Protein AF-B5EHY6-F1 (afdb_monomer)

Mean predicted aligned error: 12.56 Å

Solvent-accessible surface area (backbone atoms only — not comparable to full-atom values): 14685 Å² total; per-residue (Å²): 141,82,83,83,82,81,81,85,92,62,98,80,71,78,75,98,70,80,92,74,89,86,66,94,92,62,74,83,48,95,86,52,62,77,90,67,55,74,87,71,80,62,81,77,43,78,93,48,96,73,22,70,72,75,65,70,80,80,84,61,104,66,85,78,49,51,73,41,76,36,73,64,72,79,85,68,44,76,96,52,44,76,56,50,56,68,54,45,34,42,41,52,38,60,40,53,94,78,73,53,91,52,80,41,78,68,69,29,66,77,50,49,74,49,42,47,75,47,76,37,70,82,45,73,44,41,24,24,44,63,50,49,56,51,43,31,54,43,45,50,50,39,42,74,79,36,48,74,57,42,76,31,43,38,68,80,47,25,51,33,30,21,42,35,89,99,46,92,50,60,30,63,24,30,65,13,45,21,38,30,44,18,50,74,79,44,71,51,66,69,54,76,70,41,27,32,40,44,48,67,71,49,46,61,49,39,38,77,73,37,23,26,56,28,52,77,40,99,66,26,27,50,30,34,36,30,53,8,43,68,44,54,52,48,36,40,77,71,65,66,41,84,66,56,66,128

pLDDT: mean 82.39, std 23.42, range [34.53, 98.81]

Foldseek 3Di:
DDDDDDPDDDPPDDDPDDDDDDDDDDQPPPPHDPVRDDPDDDPADDPDPNNVVVVPDPPDPDDADQQDWDFDDPPFLVVFAADFLVNCCQWQNQQDDDADAFFDHRPPPQLQVQWDWDDLALDIAIAGPVLSVLSNVLLVVCCVPPVVLSNQKDWPYQAGFHADVPDPGTDLSPSSQKTFIDGNPDAFDKQPSIGRNSLVVSRVSLSVSQKHAQCPPPTGGSRMIGHGPVRSVVCVVVVSHDTPND

InterPro domains:
  IPR009045 Peptidase M74/Hedgehog-like, zinc-binding domain superfamily [G3DSA:3.30.1380.10] (113-226)
  IPR009045 Peptidase M74/Hedgehog-like, zinc-binding domain superfamily [SSF55166] (131-227)
  IPR039561 Peptidase M15C [PF13539] (165-226)

Structure (mmCIF, N/CA/C/O backbone):
data_AF-B5EHY6-F1
#
_entry.id   AF-B5EHY6-F1
#
loop_
_atom_site.group_PDB
_atom_site.id
_atom_site.type_symbol
_atom_site.label_atom_id
_atom_site.label_alt_id
_atom_site.label_comp_id
_atom_site.label_asym_id
_atom_site.label_entity_id
_atom_site.label_seq_id
_atom_site.pdbx_PDB_ins_code
_atom_site.Cartn_x
_atom_site.Cartn_y
_atom_site.Cartn_z
_atom_site.occupancy
_atom_site.B_iso_or_equiv
_atom_site.auth_seq_id
_atom_site.auth_comp_id
_atom_site.auth_asym_id
_atom_site.auth_atom_id
_atom_site.pdbx_PDB_model_num
ATOM 1 N N . MET A 1 1 ? 6.758 -58.411 -31.134 1.00 40.62 1 MET A N 1
ATOM 2 C CA . MET A 1 1 ? 7.452 -57.359 -31.906 1.00 40.62 1 MET A CA 1
ATOM 3 C C . MET A 1 1 ? 6.388 -56.539 -32.616 1.00 40.62 1 MET A C 1
ATOM 5 O O . MET A 1 1 ? 5.846 -56.990 -33.614 1.00 40.62 1 MET A O 1
ATOM 9 N N . SER A 1 2 ? 5.995 -55.415 -32.020 1.00 36.91 2 SER A N 1
ATOM 10 C CA . SER A 1 2 ? 4.929 -54.546 -32.532 1.00 36.91 2 SER A CA 1
ATOM 11 C C . SER A 1 2 ? 5.506 -53.532 -33.527 1.00 36.91 2 SER A C 1
ATOM 13 O O . SER A 1 2 ? 6.576 -52.986 -33.249 1.00 36.91 2 SER A O 1
ATOM 15 N N . PRO A 1 3 ? 4.846 -53.257 -34.665 1.00 40.59 3 PRO A N 1
ATOM 16 C CA . PRO A 1 3 ? 5.339 -52.287 -35.631 1.00 40.59 3 PRO A CA 1
ATOM 17 C C . PRO A 1 3 ? 5.063 -50.848 -35.178 1.00 40.59 3 PRO A C 1
ATOM 19 O O . PRO A 1 3 ? 3.970 -50.498 -34.731 1.00 40.59 3 PRO A O 1
ATOM 22 N N . ILE A 1 4 ? 6.089 -50.017 -35.337 1.00 39.69 4 ILE A N 1
ATOM 23 C CA . ILE A 1 4 ? 6.092 -48.566 -35.153 1.00 39.69 4 ILE A CA 1
ATOM 24 C C . ILE A 1 4 ? 5.138 -47.941 -36.184 1.00 39.69 4 ILE A C 1
ATOM 26 O O . ILE A 1 4 ? 5.367 -48.051 -37.390 1.00 39.69 4 ILE A O 1
ATOM 30 N N . ARG A 1 5 ? 4.070 -47.271 -35.730 1.00 35.16 5 ARG A N 1
ATOM 31 C CA . ARG A 1 5 ? 3.242 -46.416 -36.594 1.00 35.16 5 ARG A CA 1
ATOM 32 C C . ARG A 1 5 ? 4.030 -45.149 -36.930 1.00 35.16 5 ARG A C 1
ATOM 34 O O . ARG A 1 5 ? 4.356 -44.366 -36.044 1.00 35.16 5 ARG A O 1
ATOM 41 N N . ARG A 1 6 ? 4.326 -44.955 -38.217 1.00 37.66 6 ARG A N 1
ATOM 42 C CA . ARG A 1 6 ? 4.804 -43.680 -38.765 1.00 37.66 6 ARG A CA 1
ATOM 43 C C . ARG A 1 6 ? 3.658 -42.666 -38.728 1.00 37.66 6 ARG A C 1
ATOM 45 O O . ARG A 1 6 ? 2.586 -42.948 -39.259 1.00 37.66 6 ARG A O 1
ATOM 52 N N . PHE A 1 7 ? 3.886 -41.507 -38.122 1.00 37.16 7 PHE A N 1
ATOM 53 C CA . PHE A 1 7 ? 3.002 -40.349 -38.245 1.00 37.16 7 PHE A CA 1
ATOM 54 C C . PHE A 1 7 ? 3.322 -39.576 -39.538 1.00 37.16 7 PHE A C 1
ATOM 56 O O . PHE A 1 7 ? 4.489 -39.328 -39.825 1.00 37.16 7 PHE A O 1
ATOM 63 N N . GLY A 1 8 ? 2.272 -39.209 -40.284 1.00 40.47 8 GLY A N 1
ATOM 64 C CA . GLY A 1 8 ? 2.235 -38.089 -41.238 1.00 40.47 8 GLY A CA 1
ATOM 65 C C . GLY A 1 8 ? 2.948 -38.269 -42.584 1.00 40.47 8 GLY A C 1
ATOM 66 O O . GLY A 1 8 ? 4.100 -37.883 -42.728 1.00 40.47 8 GLY A O 1
ATOM 67 N N . THR A 1 9 ? 2.248 -38.769 -43.610 1.00 42.00 9 THR A N 1
ATOM 68 C CA . THR A 1 9 ? 2.697 -38.667 -45.024 1.00 42.00 9 THR A CA 1
ATOM 69 C C . THR A 1 9 ? 1.624 -38.119 -45.971 1.00 42.00 9 THR A C 1
ATOM 71 O O . THR A 1 9 ? 1.790 -38.195 -47.183 1.00 42.00 9 THR A O 1
ATOM 74 N N . ASP A 1 10 ? 0.550 -37.519 -45.452 1.00 41.94 10 ASP A N 1
ATOM 75 C CA . ASP A 1 10 ? -0.546 -37.012 -46.281 1.00 41.94 10 ASP A CA 1
ATOM 76 C C . ASP A 1 10 ? -0.747 -35.498 -46.098 1.00 41.94 10 ASP A C 1
ATOM 78 O O . ASP A 1 10 ? -0.882 -35.014 -44.975 1.00 41.94 10 ASP A O 1
ATOM 82 N N . ARG A 1 11 ? -0.753 -34.753 -47.212 1.00 42.69 11 ARG A N 1
ATOM 83 C CA . ARG A 1 11 ? -0.893 -33.284 -47.264 1.00 42.69 11 ARG A CA 1
ATOM 84 C C . ARG A 1 11 ? -2.335 -32.794 -47.094 1.00 42.69 11 ARG A C 1
ATOM 86 O O . ARG A 1 11 ? -2.533 -31.585 -47.041 1.00 42.69 11 ARG A O 1
ATOM 93 N N . PHE A 1 12 ? -3.320 -33.690 -47.002 1.00 43.81 12 PHE A N 1
ATOM 94 C CA . PHE A 1 12 ? -4.740 -33.318 -46.893 1.00 43.81 12 PHE A CA 1
ATOM 95 C C . PHE A 1 12 ? -5.458 -33.858 -45.649 1.00 43.81 12 PHE A C 1
ATOM 97 O O . PHE A 1 12 ? -6.669 -33.693 -45.515 1.00 43.81 12 PHE A O 1
ATOM 104 N N . SER A 1 13 ? -4.733 -34.450 -44.700 1.00 42.09 13 SER A N 1
ATOM 105 C CA . SER A 1 13 ? -5.311 -34.846 -43.412 1.00 42.09 13 SER A CA 1
ATOM 106 C C . SER A 1 13 ? -5.235 -33.679 -42.418 1.00 42.09 13 SER A C 1
ATOM 108 O O . SER A 1 13 ? -4.185 -33.432 -41.829 1.00 42.09 13 SER A O 1
ATOM 110 N N . LEU A 1 14 ? -6.339 -32.944 -42.242 1.00 38.34 14 LEU A N 1
ATOM 111 C CA . LEU A 1 14 ? -6.444 -31.879 -41.235 1.00 38.34 14 LEU A CA 1
ATOM 112 C C . LEU A 1 14 ? -6.367 -32.470 -39.810 1.00 38.34 14 LEU A C 1
ATOM 114 O O . LEU A 1 14 ? -7.106 -33.413 -39.511 1.00 38.34 14 LEU A O 1
ATOM 118 N N . PRO A 1 15 ? -5.523 -31.937 -38.907 1.00 38.44 15 PRO A N 1
ATOM 119 C CA . PRO A 1 15 ? -5.544 -32.325 -37.500 1.00 38.44 15 PRO A CA 1
ATOM 120 C C . PRO A 1 15 ? -6.812 -31.813 -36.785 1.00 38.44 15 PRO A C 1
ATOM 122 O O . PRO A 1 15 ? -7.281 -30.708 -37.044 1.00 38.44 15 PRO A O 1
ATOM 125 N N . ILE A 1 16 ? -7.338 -32.609 -35.842 1.00 42.84 16 ILE A N 1
ATOM 126 C CA . ILE A 1 16 ? -8.493 -32.315 -34.955 1.00 42.84 16 ILE A CA 1
ATOM 127 C C . ILE A 1 16 ? -8.119 -31.306 -33.840 1.00 42.84 16 ILE A C 1
ATOM 129 O O . ILE A 1 16 ? -8.572 -31.387 -32.704 1.00 42.84 16 ILE A O 1
ATOM 133 N N . SER A 1 17 ? -7.284 -30.315 -34.137 1.00 39.44 17 SER A N 1
ATOM 134 C CA . SER A 1 17 ? -6.774 -29.398 -33.112 1.00 39.44 17 SER A CA 1
ATOM 135 C C . SER A 1 17 ? -7.149 -27.962 -33.450 1.00 39.44 17 SER A C 1
ATOM 137 O O . SER A 1 17 ? -6.488 -27.302 -34.247 1.00 39.44 17 SER A O 1
ATOM 139 N N . THR A 1 18 ? -8.238 -27.485 -32.850 1.00 35.75 18 THR A N 1
ATOM 140 C CA . THR A 1 18 ? -8.678 -26.087 -32.921 1.00 35.75 18 THR A CA 1
ATOM 141 C C . THR A 1 18 ? -7.843 -25.227 -31.959 1.00 35.75 18 THR A C 1
ATOM 143 O O . THR A 1 18 ? -7.714 -25.610 -30.795 1.00 35.75 18 THR A O 1
ATOM 146 N N . PRO A 1 19 ? -7.302 -24.065 -32.375 1.00 37.38 19 PRO A N 1
ATOM 147 C CA . PRO A 1 19 ? -6.556 -23.181 -31.476 1.00 37.38 19 PRO A CA 1
ATOM 148 C C . PRO A 1 19 ? -7.483 -22.490 -30.461 1.00 37.38 19 PRO A C 1
ATOM 150 O O . PRO A 1 19 ? -8.462 -21.850 -30.842 1.00 37.38 19 PRO A O 1
ATOM 153 N N . GLY A 1 20 ? -7.159 -22.599 -29.172 1.00 38.62 20 GLY A N 1
ATOM 154 C CA . GLY A 1 20 ? -7.815 -21.906 -28.057 1.00 38.62 20 GLY A CA 1
ATOM 155 C C . GLY A 1 20 ? -6.816 -21.676 -26.913 1.00 38.62 20 GLY A C 1
ATOM 156 O O . GLY A 1 20 ? -5.784 -22.347 -26.885 1.00 38.62 20 GLY A O 1
ATOM 157 N N . PRO A 1 21 ? -7.053 -20.713 -26.002 1.00 39.97 21 PRO A N 1
ATOM 158 C CA . PRO A 1 21 ? -6.017 -20.240 -25.094 1.00 39.97 21 PRO A CA 1
ATOM 159 C C . PRO A 1 21 ? -5.834 -21.181 -23.896 1.00 39.97 21 PRO A C 1
ATOM 161 O O . PRO A 1 21 ? -6.777 -21.438 -23.152 1.00 39.97 21 PRO A O 1
ATOM 164 N N . LEU A 1 22 ? -4.581 -21.597 -23.699 1.00 49.09 22 LEU A N 1
ATOM 165 C CA . LEU A 1 22 ? -3.990 -22.179 -22.491 1.00 49.09 22 LEU A CA 1
ATOM 166 C C . LEU A 1 22 ? -4.579 -23.517 -22.021 1.00 49.09 22 LEU A C 1
ATOM 168 O O . LEU A 1 22 ? -5.508 -23.579 -21.216 1.00 49.09 22 LEU A O 1
ATOM 172 N N . GLY A 1 23 ? -3.912 -24.605 -22.402 1.00 34.53 23 GLY A N 1
ATOM 173 C CA . GLY A 1 23 ? -4.087 -25.897 -21.747 1.00 34.53 23 GLY A CA 1
ATOM 174 C C . GLY A 1 23 ? -3.158 -26.959 -22.318 1.00 34.53 23 GLY A C 1
ATOM 175 O O . GLY A 1 23 ? -3.243 -27.271 -23.493 1.00 34.53 23 GLY A O 1
ATOM 176 N N . HIS A 1 24 ? -2.281 -27.493 -21.463 1.00 37.81 24 HIS A N 1
ATOM 177 C CA . HIS A 1 24 ? -1.426 -28.677 -21.637 1.00 37.81 24 HIS A CA 1
ATOM 178 C C . HIS A 1 24 ? -1.495 -29.386 -23.015 1.00 37.81 24 HIS A C 1
ATOM 180 O O . HIS A 1 24 ? -2.468 -30.080 -23.297 1.00 37.81 24 HIS A O 1
ATOM 186 N N . GLN A 1 25 ? -0.394 -29.301 -23.784 1.00 42.09 25 GLN A N 1
ATOM 187 C CA . GLN A 1 25 ? -0.198 -29.805 -25.164 1.00 42.09 25 GLN A CA 1
ATOM 188 C C . GLN A 1 25 ? -0.687 -28.874 -26.297 1.00 42.09 25 GLN A C 1
ATOM 190 O O . GLN A 1 25 ? -1.341 -29.328 -27.234 1.00 42.09 25 GLN A O 1
ATOM 195 N N . ASP A 1 26 ? -0.306 -27.591 -26.265 1.00 48.41 26 ASP A N 1
ATOM 196 C CA . ASP A 1 26 ? -0.499 -26.638 -27.368 1.00 48.41 26 ASP A CA 1
ATOM 197 C C . ASP A 1 26 ? 0.831 -26.118 -27.974 1.00 48.41 26 ASP A C 1
ATOM 199 O O . ASP A 1 26 ? 1.924 -26.303 -27.433 1.00 48.41 26 ASP A O 1
ATOM 203 N N . ALA A 1 27 ? 0.742 -25.532 -29.175 1.00 43.34 27 ALA A N 1
ATOM 204 C CA . ALA A 1 27 ? 1.846 -25.258 -30.112 1.00 43.34 27 ALA A CA 1
ATOM 205 C C . ALA A 1 27 ? 2.762 -24.067 -29.744 1.00 43.34 27 ALA A C 1
ATOM 207 O O . ALA A 1 27 ? 3.452 -23.524 -30.604 1.00 43.34 27 ALA A O 1
ATOM 208 N N . ALA A 1 28 ? 2.787 -23.660 -28.473 1.00 48.66 28 ALA A N 1
ATOM 209 C CA . ALA A 1 28 ? 3.647 -22.590 -27.961 1.00 48.66 28 ALA A CA 1
ATOM 210 C C . ALA A 1 28 ? 4.930 -23.114 -27.275 1.00 48.66 28 ALA A C 1
ATOM 212 O O . ALA A 1 28 ? 5.592 -22.380 -26.542 1.00 48.66 28 ALA A O 1
ATOM 213 N N . SER A 1 29 ? 5.299 -24.383 -27.496 1.00 44.44 29 SER A N 1
ATOM 214 C CA . SER A 1 29 ? 6.607 -24.914 -27.084 1.00 44.44 29 SER A CA 1
ATOM 215 C C . SER A 1 29 ? 7.727 -24.304 -27.944 1.00 44.44 29 SER A C 1
ATOM 217 O O . SER A 1 29 ? 7.550 -24.249 -29.166 1.00 44.44 29 SER A O 1
ATOM 219 N N . PRO A 1 30 ? 8.885 -23.912 -27.367 1.00 50.28 30 PRO A N 1
ATOM 220 C CA . PRO A 1 30 ? 10.027 -23.374 -28.119 1.00 50.28 30 PRO A CA 1
ATOM 221 C C . PRO A 1 30 ? 10.609 -24.360 -29.146 1.00 50.28 30 PRO A C 1
ATOM 223 O O . PRO A 1 30 ? 11.329 -23.938 -30.045 1.00 50.28 30 PRO A O 1
ATOM 226 N N . ASP A 1 31 ? 10.258 -25.646 -29.042 1.00 48.62 31 ASP A N 1
ATOM 227 C CA . ASP A 1 31 ? 10.697 -26.713 -29.948 1.00 48.62 31 ASP A CA 1
ATOM 228 C C . ASP A 1 31 ? 9.653 -27.055 -31.038 1.00 48.62 31 ASP A C 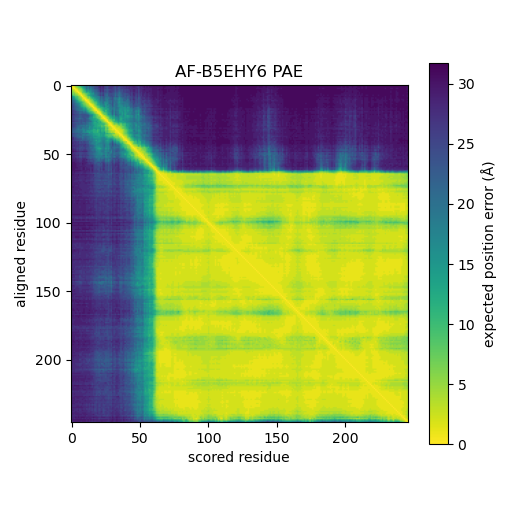1
ATOM 230 O O . ASP A 1 31 ? 9.779 -28.067 -31.734 1.00 48.62 31 ASP A O 1
ATOM 234 N N . SER A 1 32 ? 8.589 -26.253 -31.184 1.00 50.97 32 SER A N 1
ATOM 235 C CA . SER A 1 32 ? 7.532 -26.503 -32.177 1.00 50.97 32 SER A CA 1
ATOM 236 C C . SER A 1 32 ? 7.981 -26.095 -33.589 1.00 50.97 32 SER A C 1
ATOM 238 O O . SER A 1 32 ? 8.468 -24.978 -33.768 1.00 50.97 32 SER A O 1
ATOM 240 N N . PRO A 1 33 ? 7.793 -26.946 -34.618 1.00 52.44 33 PRO A N 1
ATOM 241 C CA . PRO A 1 33 ? 8.117 -26.590 -35.995 1.00 52.44 33 PRO A CA 1
ATOM 242 C C . PRO A 1 33 ? 7.302 -25.388 -36.481 1.00 52.44 33 PRO A C 1
ATOM 244 O O . PRO A 1 33 ? 6.086 -25.341 -36.302 1.00 52.44 33 PRO A O 1
ATOM 247 N N . GLU A 1 34 ? 7.973 -24.465 -37.168 1.00 50.16 34 GLU A N 1
ATOM 248 C CA . GLU A 1 34 ? 7.444 -23.166 -37.617 1.00 50.16 34 GLU A CA 1
ATOM 249 C C . GLU A 1 34 ? 6.112 -23.264 -38.391 1.00 50.16 34 GLU A C 1
ATOM 251 O O . GLU A 1 34 ? 5.263 -22.387 -38.298 1.00 50.16 34 GLU A O 1
ATOM 256 N N . TRP A 1 35 ? 5.879 -24.374 -39.095 1.00 50.56 35 TRP A N 1
ATOM 257 C CA . TRP A 1 35 ? 4.685 -24.619 -39.914 1.00 50.56 35 TRP A CA 1
ATOM 258 C C . TRP A 1 35 ? 3.441 -25.091 -39.132 1.00 50.56 35 TRP A C 1
ATOM 260 O O . TRP A 1 35 ? 2.386 -25.281 -39.734 1.00 50.56 35 TRP A O 1
ATOM 270 N N . VAL A 1 36 ? 3.550 -25.302 -37.814 1.00 44.09 36 VAL A N 1
ATOM 271 C CA . VAL A 1 36 ? 2.430 -25.647 -36.907 1.00 44.09 36 VAL A CA 1
ATOM 272 C C . VAL A 1 36 ? 1.935 -24.416 -36.128 1.00 44.09 36 VAL A C 1
ATOM 274 O O . VAL A 1 36 ? 0.881 -24.455 -35.492 1.00 44.09 36 VAL A O 1
ATOM 277 N N . ILE A 1 37 ? 2.664 -23.300 -36.197 1.00 47.12 37 ILE A N 1
ATOM 278 C CA . ILE A 1 37 ? 2.291 -22.039 -35.558 1.00 47.12 37 ILE A CA 1
ATOM 279 C C . ILE A 1 37 ? 1.174 -21.403 -36.396 1.00 47.12 37 ILE A C 1
ATOM 281 O O . ILE A 1 37 ? 1.390 -20.986 -37.530 1.00 47.12 37 ILE A O 1
ATOM 285 N N . GLY A 1 38 ? -0.049 -21.377 -35.868 1.00 42.62 38 GLY A N 1
ATOM 286 C CA . GLY A 1 38 ? -1.183 -20.765 -36.560 1.00 42.62 38 GLY A CA 1
ATOM 287 C C . GLY A 1 38 ? -1.047 -19.241 -36.643 1.00 42.62 38 GLY A C 1
ATOM 288 O O . GLY A 1 38 ? -0.740 -18.597 -35.645 1.00 42.62 38 GLY A O 1
ATOM 289 N N . GLU A 1 39 ? -1.352 -18.654 -37.803 1.00 41.97 39 GLU A N 1
ATOM 290 C CA . GLU A 1 39 ? -1.383 -17.191 -38.005 1.00 41.97 39 GLU A CA 1
ATOM 291 C C . GLU A 1 39 ? -2.661 -16.517 -37.471 1.00 41.97 39 GLU A C 1
ATOM 293 O O . GLU A 1 39 ? -2.907 -15.342 -37.738 1.00 41.97 39 GLU A O 1
ATOM 298 N N . THR A 1 40 ? -3.517 -17.235 -36.739 1.00 40.16 40 THR A N 1
ATOM 299 C CA . THR A 1 40 ? -4.755 -16.665 -36.190 1.00 40.16 40 THR A CA 1
ATOM 300 C C . THR A 1 40 ? -4.431 -15.547 -35.198 1.00 40.16 40 THR A C 1
ATOM 302 O O . THR A 1 40 ? -3.879 -15.839 -34.134 1.00 40.16 40 THR A O 1
ATOM 305 N N . PRO A 1 41 ? -4.812 -14.285 -35.479 1.00 42.31 41 PRO A N 1
ATOM 306 C CA . PRO A 1 41 ? -4.693 -13.214 -34.509 1.00 42.31 41 PRO A CA 1
ATOM 307 C C . PRO A 1 41 ? -5.677 -13.526 -33.381 1.00 42.31 41 PRO A C 1
ATOM 309 O O . PRO A 1 41 ? -6.892 -13.398 -33.544 1.00 42.31 41 PRO A O 1
ATOM 312 N N . GLY A 1 42 ? -5.164 -13.980 -32.238 1.00 46.25 42 GLY A N 1
ATOM 313 C CA . GLY A 1 42 ? -5.918 -13.915 -30.990 1.00 46.25 42 GLY A CA 1
ATOM 314 C C . GLY A 1 42 ? -6.356 -12.466 -30.732 1.00 46.25 42 GLY A C 1
ATOM 315 O O . GLY A 1 42 ? -5.774 -11.544 -31.315 1.00 46.25 42 GLY A O 1
ATOM 316 N N . PRO A 1 43 ? -7.393 -12.234 -29.904 1.00 40.50 43 PRO A N 1
ATOM 317 C CA . PRO A 1 43 ? -7.816 -10.880 -29.571 1.00 40.50 43 PRO A CA 1
ATOM 318 C C . PRO A 1 43 ? -6.589 -10.125 -29.071 1.00 40.50 43 PRO A C 1
ATOM 320 O O . PRO A 1 43 ? -5.981 -10.553 -28.097 1.00 40.50 43 PRO A O 1
ATOM 323 N N . LEU A 1 44 ? -6.206 -9.084 -29.819 1.00 43.41 44 LEU A N 1
ATOM 324 C CA . LEU A 1 44 ? -5.006 -8.274 -29.627 1.00 43.41 44 LEU A CA 1
ATOM 325 C C . LEU A 1 44 ? -4.724 -8.121 -28.135 1.00 43.41 44 LEU A C 1
ATOM 327 O O . LEU A 1 44 ? -5.459 -7.419 -27.437 1.00 43.41 44 LEU A O 1
ATOM 331 N N . GLY A 1 45 ? -3.705 -8.847 -27.678 1.00 43.41 45 GLY A N 1
ATOM 332 C CA . GLY A 1 45 ? -3.246 -8.855 -26.306 1.00 43.41 45 GLY A CA 1
ATOM 333 C C . GLY A 1 45 ? -3.014 -7.427 -25.856 1.00 43.41 45 GLY A C 1
ATOM 334 O O . GLY A 1 45 ? -2.072 -6.773 -26.292 1.00 43.41 45 GLY A O 1
ATOM 335 N N . PHE A 1 46 ? -3.928 -6.917 -25.042 1.00 37.47 46 PHE A N 1
ATOM 336 C CA . PHE A 1 46 ? -3.783 -5.645 -24.363 1.00 37.47 46 PHE A CA 1
ATOM 337 C C . PHE A 1 46 ? -3.704 -5.981 -22.879 1.00 37.47 46 PHE A C 1
ATOM 339 O O . PHE A 1 46 ? -4.712 -6.344 -22.268 1.00 37.47 46 PHE A O 1
ATOM 346 N N . ASN A 1 47 ? -2.502 -5.874 -22.309 1.00 41.97 47 ASN A N 1
ATOM 347 C CA . ASN A 1 47 ? -2.126 -6.387 -20.981 1.00 41.97 47 ASN A CA 1
ATOM 348 C C . ASN A 1 47 ? -2.014 -7.923 -20.855 1.00 41.97 47 ASN A C 1
ATOM 350 O O . ASN A 1 47 ? -2.328 -8.465 -19.793 1.00 41.97 47 ASN A O 1
ATOM 354 N N . ASP A 1 48 ? -1.536 -8.624 -21.884 1.00 48.56 48 ASP A N 1
ATOM 355 C CA . ASP A 1 48 ? -1.045 -10.002 -21.743 1.00 48.56 48 ASP A CA 1
ATOM 356 C C . ASP A 1 48 ? 0.387 -10.159 -22.294 1.00 48.56 48 ASP A C 1
ATOM 358 O O . ASP A 1 48 ? 0.992 -9.207 -22.790 1.00 48.56 48 ASP A O 1
ATOM 362 N N . TYR A 1 49 ? 0.953 -11.363 -22.169 1.00 45.94 49 TYR A N 1
ATOM 363 C CA . TYR A 1 49 ? 2.320 -11.672 -22.604 1.00 45.94 49 TYR A CA 1
ATOM 364 C C . TYR A 1 49 ? 2.536 -11.628 -24.130 1.00 45.94 49 TYR A C 1
ATOM 366 O O . TYR A 1 49 ? 3.681 -11.744 -24.569 1.00 45.94 49 TYR A O 1
ATOM 374 N N . ALA A 1 50 ? 1.477 -11.473 -24.933 1.00 43.66 50 ALA A N 1
ATOM 375 C CA . ALA A 1 50 ? 1.546 -11.381 -26.391 1.00 43.66 50 ALA A CA 1
ATOM 376 C C . ALA A 1 50 ? 1.520 -9.928 -26.907 1.00 43.66 50 ALA A C 1
ATOM 378 O O . ALA A 1 50 ? 1.660 -9.716 -28.112 1.00 43.66 50 ALA A O 1
ATOM 379 N N . ASP A 1 51 ? 1.384 -8.930 -26.025 1.00 45.94 51 ASP A N 1
ATOM 380 C CA . ASP A 1 51 ? 1.429 -7.511 -26.387 1.00 45.94 51 ASP A CA 1
ATOM 381 C C . ASP A 1 51 ? 2.846 -7.109 -26.875 1.00 45.94 51 ASP A C 1
ATOM 383 O O . ASP A 1 51 ? 3.800 -7.109 -26.087 1.00 45.94 51 ASP A O 1
ATOM 387 N N . PRO A 1 52 ? 3.041 -6.726 -28.156 1.00 44.44 52 PRO A N 1
ATOM 388 C CA . PRO A 1 52 ? 4.349 -6.317 -28.670 1.00 44.44 52 PRO A CA 1
ATOM 389 C C . PRO A 1 52 ? 4.858 -5.011 -28.038 1.00 44.44 52 PRO A C 1
ATOM 391 O O . PRO A 1 52 ? 6.058 -4.739 -28.093 1.00 44.44 52 PRO A O 1
ATOM 394 N N . SER A 1 53 ? 3.997 -4.227 -27.377 1.00 44.25 53 SER A N 1
ATOM 395 C CA . SER A 1 53 ? 4.427 -3.085 -26.563 1.00 44.25 53 SER A CA 1
ATOM 396 C C . SER A 1 53 ? 5.127 -3.507 -25.264 1.00 44.25 53 SER A C 1
ATOM 398 O O . SER A 1 53 ? 5.910 -2.727 -24.722 1.00 44.25 53 SER A O 1
ATOM 400 N N . TYR A 1 54 ? 4.962 -4.761 -24.818 1.00 46.41 54 TYR A N 1
ATOM 401 C CA . TYR A 1 54 ? 5.735 -5.332 -23.709 1.00 46.41 54 TYR A CA 1
ATOM 402 C C . TYR A 1 54 ? 7.201 -5.590 -24.098 1.00 46.41 54 TYR A C 1
ATOM 404 O O . TYR A 1 54 ? 8.090 -5.559 -23.247 1.00 46.41 54 TYR A O 1
ATOM 412 N N . ARG A 1 55 ? 7.488 -5.791 -25.396 1.00 41.75 55 ARG A N 1
ATOM 413 C CA . ARG A 1 55 ? 8.860 -5.963 -25.911 1.00 41.75 55 ARG A CA 1
ATOM 414 C C . ARG A 1 55 ? 9.638 -4.652 -26.065 1.00 41.75 55 ARG A C 1
ATOM 416 O O . ARG A 1 55 ? 10.866 -4.689 -26.084 1.00 41.75 55 ARG A O 1
ATOM 423 N N . PHE A 1 56 ? 8.983 -3.492 -26.072 1.00 44.81 56 PHE A N 1
ATOM 424 C CA . PHE A 1 56 ? 9.670 -2.200 -26.137 1.00 44.81 56 PHE A CA 1
ATOM 425 C C . PHE A 1 56 ? 10.031 -1.665 -24.746 1.00 44.81 56 PHE A C 1
ATOM 427 O O . PHE A 1 56 ? 9.365 -0.778 -24.213 1.00 44.81 56 PHE A O 1
ATOM 434 N N . ARG A 1 57 ? 11.136 -2.177 -24.183 1.00 42.66 57 ARG A N 1
ATOM 435 C CA . ARG A 1 57 ? 12.064 -1.375 -23.345 1.00 42.66 57 ARG A CA 1
ATOM 436 C C . ARG A 1 57 ? 13.443 -1.995 -23.073 1.00 42.66 57 ARG A C 1
ATOM 438 O O . ARG A 1 57 ? 14.167 -1.481 -22.225 1.00 42.66 57 ARG A O 1
ATOM 445 N N . ILE A 1 58 ? 13.839 -3.042 -23.796 1.00 43.72 58 ILE A N 1
ATOM 446 C CA . ILE A 1 58 ? 15.243 -3.487 -23.860 1.00 43.72 58 ILE A CA 1
ATOM 447 C C . ILE A 1 58 ? 15.704 -3.391 -25.321 1.00 43.72 58 ILE A C 1
ATOM 449 O O . ILE A 1 58 ? 16.115 -4.369 -25.926 1.00 43.72 58 ILE A O 1
ATOM 453 N N . GLU A 1 59 ? 15.588 -2.209 -25.916 1.00 38.16 59 GLU A N 1
ATOM 454 C CA . GLU A 1 59 ? 16.272 -1.878 -27.171 1.00 38.16 59 GLU A CA 1
ATOM 455 C C . GLU A 1 59 ? 16.930 -0.515 -26.998 1.00 38.16 59 GLU A C 1
ATOM 457 O O . GLU A 1 59 ? 16.421 0.507 -27.425 1.00 38.16 59 GLU A O 1
ATOM 462 N N . ASP A 1 60 ? 18.012 -0.533 -26.230 1.00 40.22 60 ASP A N 1
ATOM 463 C CA . ASP A 1 60 ? 19.172 0.351 -26.281 1.00 40.22 60 ASP A CA 1
ATOM 464 C C . ASP A 1 60 ? 20.217 -0.353 -25.406 1.00 40.22 60 ASP A C 1
ATOM 466 O O . ASP A 1 60 ? 19.868 -0.943 -24.383 1.00 40.22 60 ASP A O 1
ATOM 470 N N . GLY A 1 61 ? 21.490 -0.368 -25.798 1.00 40.28 61 GLY A N 1
ATOM 471 C CA . GLY A 1 61 ? 22.572 -1.149 -25.173 1.00 40.28 61 GLY A CA 1
ATOM 472 C C . GLY A 1 61 ? 22.940 -0.815 -23.713 1.00 40.28 61 GLY A C 1
ATOM 473 O O . GLY A 1 61 ? 24.094 -0.987 -23.338 1.00 40.28 61 GLY A O 1
ATOM 474 N N . ASN A 1 62 ? 21.999 -0.356 -22.884 1.00 45.94 62 ASN A N 1
ATOM 475 C CA . ASN A 1 62 ? 22.127 -0.134 -21.447 1.00 45.94 62 ASN A CA 1
ATOM 476 C C . ASN A 1 62 ? 20.957 -0.798 -20.701 1.00 45.94 62 ASN A C 1
ATOM 478 O O . ASN A 1 62 ? 19.851 -0.266 -20.632 1.00 45.94 62 ASN A O 1
ATOM 482 N N . SER A 1 63 ? 21.212 -1.951 -20.081 1.00 68.69 63 SER A N 1
ATOM 483 C CA . SER A 1 63 ? 20.270 -2.560 -19.136 1.00 68.69 63 SER A CA 1
ATOM 484 C C . SER A 1 63 ? 20.109 -1.648 -17.911 1.00 68.69 63 SER A C 1
ATOM 486 O O . SER A 1 63 ? 21.069 -1.447 -17.163 1.00 68.69 63 SER A O 1
ATOM 488 N N . CYS A 1 64 ? 18.918 -1.070 -17.704 1.00 81.69 64 CYS A N 1
ATOM 489 C CA . CYS A 1 64 ? 18.616 -0.289 -16.500 1.00 81.69 64 CYS A CA 1
ATOM 490 C C . CYS A 1 64 ? 18.750 -1.175 -15.256 1.00 81.69 64 CYS A C 1
ATOM 492 O O . CYS A 1 64 ? 18.076 -2.201 -15.116 1.00 81.69 64 CYS A O 1
ATOM 494 N N . ARG A 1 65 ? 19.584 -0.759 -14.303 1.00 92.62 65 ARG A N 1
ATOM 495 C CA . ARG A 1 65 ? 19.659 -1.397 -12.987 1.00 92.62 65 ARG A CA 1
ATOM 496 C C . ARG A 1 65 ? 18.352 -1.133 -12.252 1.00 92.62 65 ARG A C 1
ATOM 498 O O . ARG A 1 65 ? 17.751 -0.073 -12.384 1.00 92.62 65 ARG A O 1
ATOM 505 N N . LEU A 1 66 ? 17.942 -2.062 -11.391 1.00 93.81 66 LEU A N 1
ATOM 506 C CA . LEU A 1 66 ? 16.684 -1.928 -10.640 1.00 93.81 66 LEU A CA 1
ATOM 507 C C . LEU A 1 66 ? 16.613 -0.658 -9.773 1.00 93.81 66 LEU A C 1
ATOM 509 O O . LEU A 1 66 ? 15.520 -0.193 -9.476 1.00 93.81 66 LEU A O 1
ATOM 513 N N . THR A 1 67 ? 17.757 -0.103 -9.376 1.00 94.56 67 THR A N 1
ATOM 514 C CA . THR A 1 67 ? 17.859 1.132 -8.586 1.00 94.56 67 THR A CA 1
ATOM 515 C C . THR A 1 67 ? 18.002 2.396 -9.439 1.00 94.56 67 THR A C 1
ATOM 517 O O . THR A 1 67 ? 18.053 3.487 -8.878 1.00 94.56 67 THR A O 1
ATOM 520 N N . ASP A 1 68 ? 18.116 2.283 -10.766 1.00 94.62 68 ASP A N 1
ATOM 521 C CA . ASP A 1 68 ? 18.232 3.453 -11.639 1.00 94.62 68 ASP A CA 1
ATOM 522 C C . ASP A 1 68 ? 16.918 4.239 -11.646 1.00 94.62 68 ASP A C 1
ATOM 524 O O . ASP A 1 68 ? 15.830 3.664 -11.629 1.00 94.62 68 ASP A O 1
ATOM 528 N N . LYS A 1 69 ? 17.026 5.570 -11.656 1.00 95.69 69 LYS A N 1
ATOM 529 C CA . LYS A 1 69 ? 15.882 6.483 -11.623 1.00 95.69 69 LYS A CA 1
ATOM 530 C C . LY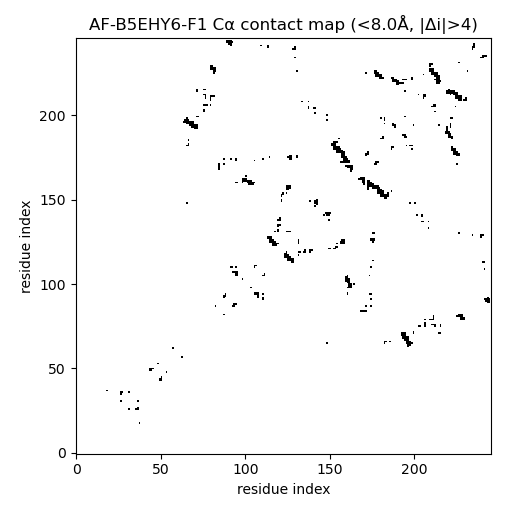S A 1 69 ? 15.329 6.703 -13.026 1.00 95.69 69 LYS A C 1
ATOM 532 O O . LYS A 1 69 ? 16.023 7.239 -13.889 1.00 95.69 69 LYS A O 1
ATOM 537 N N . VAL A 1 70 ? 14.060 6.369 -13.221 1.00 95.00 70 VAL A N 1
ATOM 538 C CA . VAL A 1 70 ? 13.324 6.543 -14.479 1.00 95.00 70 VAL A CA 1
ATOM 539 C C . VAL A 1 70 ? 12.102 7.442 -14.267 1.00 95.00 70 VAL A C 1
ATOM 541 O O . VAL A 1 70 ? 11.637 7.577 -13.135 1.00 95.00 70 VAL A O 1
ATOM 544 N N . PRO A 1 71 ? 11.560 8.084 -15.318 1.00 95.12 71 PRO A N 1
ATOM 545 C CA . PRO A 1 71 ? 10.313 8.834 -15.199 1.00 95.12 71 PRO A CA 1
ATOM 546 C C . PRO A 1 71 ? 9.161 7.951 -14.709 1.00 95.12 71 PRO A C 1
ATOM 548 O O . PRO A 1 71 ? 9.081 6.773 -15.070 1.00 95.12 71 PRO A O 1
ATOM 551 N N . VAL A 1 72 ? 8.240 8.538 -13.939 1.00 93.75 72 VAL A N 1
ATOM 552 C CA . VAL A 1 72 ? 7.005 7.858 -13.524 1.00 93.75 72 VAL A CA 1
ATOM 553 C C . VAL A 1 72 ? 6.231 7.402 -14.773 1.00 93.75 72 VAL A C 1
ATOM 555 O O . VAL A 1 72 ? 5.952 8.229 -15.648 1.00 93.75 72 VAL A O 1
ATOM 558 N N . PRO A 1 73 ? 5.878 6.108 -14.893 1.00 93.12 73 PRO A N 1
ATOM 559 C CA . PRO A 1 73 ? 5.072 5.624 -16.006 1.00 93.12 73 PRO A CA 1
ATOM 560 C C . PRO A 1 73 ? 3.706 6.314 -16.068 1.00 93.12 73 PRO A C 1
ATOM 562 O O . PRO A 1 73 ? 3.087 6.617 -15.047 1.00 93.12 73 PRO A O 1
ATOM 565 N N . GLN A 1 74 ? 3.202 6.521 -17.281 1.00 90.88 74 GLN A N 1
ATOM 566 C CA . GLN A 1 74 ? 1.835 6.994 -17.473 1.00 90.88 74 GLN A CA 1
ATOM 567 C C . GLN A 1 74 ? 0.830 5.878 -17.168 1.00 90.88 74 GLN A C 1
ATOM 569 O O . GLN A 1 74 ? 1.174 4.699 -17.133 1.00 90.88 74 GLN A O 1
ATOM 574 N N . HIS A 1 75 ? -0.438 6.255 -16.993 1.00 90.12 75 HIS A N 1
ATOM 575 C CA . HIS A 1 75 ? -1.554 5.312 -16.899 1.00 90.12 75 HIS A CA 1
ATOM 576 C C . HIS A 1 75 ? -1.499 4.304 -15.736 1.00 90.12 75 HIS A C 1
ATOM 578 O O . HIS A 1 75 ? -2.140 3.256 -15.803 1.00 90.12 75 HIS A O 1
ATOM 584 N N . ILE A 1 76 ? -0.793 4.634 -14.658 1.00 94.44 76 ILE A N 1
ATOM 585 C CA . ILE A 1 76 ? -0.812 3.871 -13.406 1.00 94.44 76 ILE A CA 1
ATOM 586 C C . ILE A 1 76 ? -2.123 4.097 -12.633 1.00 94.44 76 ILE A C 1
ATOM 588 O O . ILE A 1 76 ? -2.811 5.098 -12.837 1.00 94.44 76 ILE A O 1
ATOM 592 N N . ASN A 1 77 ? -2.472 3.174 -11.733 1.00 97.69 77 ASN A N 1
ATOM 593 C CA . ASN A 1 77 ? -3.642 3.250 -10.845 1.00 97.69 77 ASN A CA 1
ATOM 594 C C . ASN A 1 77 ? -5.007 3.377 -11.557 1.00 97.69 77 ASN A C 1
ATOM 596 O O . ASN A 1 77 ? -5.939 3.955 -10.995 1.00 97.69 77 ASN A O 1
ATOM 600 N N . ARG A 1 78 ? -5.164 2.849 -12.782 1.00 95.50 78 ARG A N 1
ATOM 601 C CA . ARG A 1 78 ? -6.442 2.909 -13.522 1.00 95.50 78 ARG A CA 1
ATOM 602 C C . ARG A 1 78 ? -7.598 2.362 -12.677 1.00 95.50 78 ARG A C 1
ATOM 604 O O . ARG A 1 78 ? -7.576 1.208 -12.266 1.00 95.50 78 ARG A O 1
ATOM 611 N N . GLY A 1 79 ? -8.605 3.200 -12.427 1.00 95.88 79 GLY A N 1
ATOM 612 C CA . GLY A 1 79 ? -9.787 2.838 -11.636 1.00 95.88 79 GLY A CA 1
ATOM 613 C C . GLY A 1 79 ? -9.548 2.701 -10.127 1.00 95.88 79 GLY A C 1
ATOM 614 O O . GLY A 1 79 ? -10.475 2.357 -9.399 1.00 95.88 79 GLY A O 1
ATOM 615 N N . LEU A 1 80 ? -8.338 2.982 -9.635 1.00 98.06 80 LEU A N 1
ATOM 616 C CA . LEU A 1 80 ? -8.000 2.902 -8.217 1.00 98.06 80 LEU A CA 1
ATOM 617 C C . LEU A 1 80 ? -7.937 4.294 -7.596 1.00 98.06 80 LEU A C 1
ATOM 619 O O . LEU A 1 80 ? -7.518 5.272 -8.210 1.00 98.06 80 LEU A O 1
ATOM 623 N N . THR A 1 81 ? -8.342 4.389 -6.334 1.00 98.06 81 THR A N 1
ATOM 624 C CA . THR A 1 81 ? -8.276 5.637 -5.571 1.00 98.06 81 THR A CA 1
ATOM 625 C C . THR A 1 81 ? -7.753 5.362 -4.173 1.00 98.06 81 THR A C 1
ATOM 627 O O . THR A 1 81 ? -8.221 4.438 -3.496 1.00 98.06 81 THR A O 1
ATOM 630 N N . ALA A 1 82 ? -6.788 6.180 -3.759 1.00 97.81 82 ALA A N 1
ATOM 631 C CA . ALA A 1 82 ? -6.235 6.199 -2.413 1.00 97.81 82 ALA A CA 1
ATOM 632 C C . ALA A 1 82 ? -7.345 6.463 -1.377 1.00 97.81 82 ALA A C 1
ATOM 634 O O . ALA A 1 82 ? -8.156 7.377 -1.578 1.00 97.81 82 ALA A O 1
ATOM 635 N N . PRO A 1 83 ? -7.434 5.693 -0.281 1.00 97.75 83 PRO A N 1
ATOM 636 C CA . PRO A 1 83 ? -8.355 6.006 0.801 1.00 97.75 83 PRO A CA 1
ATOM 637 C C . PRO A 1 83 ? -7.945 7.312 1.498 1.00 97.75 83 PRO A C 1
ATOM 639 O O . PRO A 1 83 ? -6.769 7.563 1.754 1.00 97.75 83 PRO A O 1
ATOM 642 N N . SER A 1 84 ? -8.917 8.159 1.848 1.00 97.12 84 SER A N 1
ATOM 643 C CA . SER A 1 84 ? -8.625 9.307 2.709 1.00 97.12 84 SER A CA 1
ATOM 644 C C . SER A 1 84 ? -8.408 8.848 4.159 1.00 97.12 84 SER A C 1
ATOM 646 O O . SER A 1 84 ? -9.009 7.856 4.580 1.00 97.12 84 SER A O 1
ATOM 648 N N . PRO A 1 85 ? -7.624 9.586 4.967 1.00 95.88 85 PRO A N 1
ATOM 649 C CA . PRO A 1 85 ? -7.503 9.304 6.396 1.00 95.88 85 PRO A CA 1
ATOM 650 C C . PRO A 1 85 ? -8.859 9.264 7.112 1.00 95.88 85 PRO A C 1
ATOM 652 O O . PRO A 1 85 ? -9.081 8.379 7.929 1.00 95.88 85 PRO A O 1
ATOM 655 N N . ASP A 1 86 ? -9.791 10.155 6.760 1.00 96.75 86 ASP A N 1
ATOM 656 C CA . ASP A 1 86 ? -11.137 10.176 7.352 1.00 96.75 86 ASP A CA 1
ATOM 657 C C . ASP A 1 86 ? -11.937 8.919 6.997 1.00 96.75 86 ASP A C 1
ATOM 659 O O . ASP A 1 86 ? -12.639 8.370 7.842 1.00 96.75 86 ASP A O 1
ATOM 663 N N . PHE A 1 87 ? -11.792 8.413 5.768 1.00 97.88 87 PHE A N 1
ATOM 664 C CA . PHE A 1 87 ? -12.394 7.143 5.373 1.00 97.88 87 PHE A CA 1
ATOM 665 C C . PHE A 1 87 ? -11.795 5.967 6.154 1.00 97.88 87 PHE A C 1
ATOM 667 O O . PHE A 1 87 ? -12.541 5.090 6.580 1.00 97.88 87 PHE A O 1
ATOM 674 N N . LEU A 1 88 ? -10.477 5.947 6.376 1.00 98.25 88 LEU A N 1
ATOM 675 C CA . LEU A 1 88 ? -9.833 4.906 7.185 1.00 98.25 88 LEU A CA 1
ATOM 676 C C . LEU A 1 88 ? -10.268 4.977 8.650 1.00 98.25 88 LEU A C 1
ATOM 678 O O . LEU A 1 88 ? -10.527 3.938 9.248 1.00 98.25 88 LEU A O 1
ATOM 682 N N . VAL A 1 89 ? -10.408 6.180 9.216 1.00 97.62 89 VAL A N 1
ATOM 683 C CA . VAL A 1 89 ? -10.968 6.364 10.564 1.00 97.62 89 VAL A CA 1
ATOM 684 C C . VAL A 1 89 ? -12.403 5.848 10.626 1.00 97.62 89 VAL A C 1
ATOM 686 O O . VAL A 1 89 ? -12.741 5.136 11.564 1.00 97.62 89 VAL A O 1
ATOM 689 N N . LEU A 1 90 ? -13.233 6.181 9.636 1.00 97.38 90 LEU A N 1
ATOM 690 C CA . LEU A 1 90 ? -14.617 5.721 9.568 1.00 97.38 90 LEU A CA 1
ATOM 691 C C . LEU A 1 90 ? -14.688 4.188 9.473 1.00 97.38 90 LEU A C 1
ATOM 693 O O . LEU A 1 90 ? -15.445 3.562 10.202 1.00 97.38 90 LEU A O 1
ATOM 697 N N . LEU A 1 91 ? -13.882 3.573 8.603 1.00 97.94 91 LEU A N 1
ATOM 698 C CA . LEU A 1 91 ? -13.919 2.132 8.350 1.00 97.94 91 LEU A CA 1
ATOM 699 C C . LEU A 1 91 ? -13.287 1.294 9.470 1.00 97.94 91 LEU A C 1
ATOM 701 O O . LEU A 1 91 ? -13.837 0.270 9.863 1.00 97.94 91 LEU A O 1
ATOM 705 N N . LEU A 1 92 ? -12.111 1.695 9.946 1.00 97.88 92 LEU A N 1
ATOM 706 C CA . LEU A 1 92 ? -11.231 0.887 10.798 1.00 97.88 92 LEU A CA 1
ATOM 707 C C . LEU A 1 92 ? -11.019 1.494 12.192 1.00 97.88 92 LEU A C 1
ATOM 709 O O . LEU A 1 92 ? -10.215 0.977 12.973 1.00 97.88 92 LEU A O 1
ATOM 713 N N . GLY A 1 93 ? -11.702 2.595 12.505 1.00 97.50 93 GLY A N 1
ATOM 714 C CA . GLY A 1 93 ? -11.486 3.366 13.723 1.00 97.50 93 GLY A CA 1
ATOM 715 C C . GLY A 1 93 ? -10.161 4.127 13.711 1.00 97.50 93 GLY A C 1
ATOM 716 O O . GLY A 1 93 ? -9.302 3.953 12.842 1.00 97.50 93 GLY A O 1
ATOM 717 N N . LYS A 1 94 ? -9.956 4.984 14.716 1.00 97.25 94 LYS A N 1
ATOM 718 C CA . LYS A 1 94 ? -8.635 5.578 14.959 1.00 97.25 94 LYS A CA 1
ATOM 719 C C . LYS A 1 94 ? -7.684 4.497 15.485 1.00 97.25 94 LYS A C 1
ATOM 721 O O . LYS A 1 94 ? -8.044 3.823 16.447 1.00 97.25 94 LYS A O 1
ATOM 726 N N . PRO A 1 95 ? -6.467 4.348 14.931 1.00 97.56 95 PRO A N 1
ATOM 727 C CA . PRO A 1 95 ? -5.467 3.421 15.461 1.00 97.56 95 PRO A CA 1
ATOM 728 C C . PRO A 1 95 ? -5.068 3.711 16.910 1.00 97.56 95 PRO A C 1
ATOM 730 O O . PRO A 1 95 ? -4.682 2.799 17.646 1.00 97.56 95 PRO A O 1
ATOM 733 N N . ARG A 1 96 ? -5.141 4.989 17.298 1.00 96.75 96 ARG A N 1
ATOM 734 C CA . ARG A 1 96 ? -4.819 5.512 18.626 1.00 96.75 96 ARG A CA 1
ATOM 735 C C . ARG A 1 96 ? -5.306 6.949 18.797 1.00 96.75 96 ARG A C 1
ATOM 737 O O . ARG A 1 96 ? -5.625 7.612 17.815 1.00 96.75 96 ARG A O 1
ATOM 744 N N . GLU A 1 97 ? -5.314 7.426 20.039 1.00 94.69 97 GLU A N 1
ATOM 745 C CA . GLU A 1 97 ? -5.786 8.776 20.381 1.00 94.69 97 GLU A CA 1
ATOM 746 C C . GLU A 1 97 ? -4.741 9.869 20.134 1.00 94.69 97 GLU A C 1
ATOM 748 O O . GLU A 1 97 ? -5.057 10.935 19.607 1.00 94.69 97 GLU A O 1
ATOM 753 N N . LEU A 1 98 ? -3.482 9.599 20.486 1.00 93.06 98 LEU A N 1
ATOM 754 C CA . LEU A 1 98 ? -2.378 10.552 20.379 1.00 93.06 98 LEU A CA 1
ATOM 755 C C . LEU A 1 98 ? -1.346 10.054 19.371 1.00 93.06 98 LEU A C 1
ATOM 757 O O . LEU A 1 98 ? -1.102 8.855 19.275 1.00 93.06 98 LEU A O 1
ATOM 761 N N . TYR A 1 99 ? -0.741 10.979 18.628 1.00 92.69 99 TYR A N 1
ATOM 762 C CA . TYR A 1 99 ? 0.257 10.684 17.600 1.00 92.69 99 TYR A CA 1
ATOM 763 C C . TYR A 1 99 ? 1.469 11.585 17.767 1.00 92.69 99 TYR A C 1
ATOM 765 O O . TYR A 1 99 ? 1.306 12.808 17.845 1.00 92.69 99 TYR A O 1
ATOM 773 N N . SER A 1 100 ? 2.659 10.996 17.716 1.00 85.06 100 SER A N 1
ATOM 774 C CA . SER A 1 100 ? 3.910 11.723 17.573 1.00 85.06 100 SER A CA 1
ATOM 775 C C . SER A 1 100 ? 4.473 11.611 16.143 1.00 85.06 100 SER A C 1
ATOM 777 O O . SER A 1 100 ? 3.776 11.215 15.197 1.00 85.06 100 SER A O 1
ATOM 779 N N . ASN A 1 101 ? 5.730 12.033 15.971 1.00 81.62 101 ASN A N 1
ATOM 780 C CA . ASN A 1 101 ? 6.472 11.880 14.718 1.00 81.62 101 ASN A CA 1
ATOM 781 C C . ASN A 1 101 ? 7.166 10.512 14.610 1.00 81.62 101 ASN A C 1
ATOM 783 O O . ASN A 1 101 ? 7.676 10.166 13.540 1.00 81.62 101 ASN A O 1
ATOM 787 N N . GLU A 1 102 ? 7.185 9.744 15.697 1.00 88.19 102 GLU A N 1
ATOM 788 C CA . GLU A 1 102 ? 7.810 8.434 15.788 1.00 88.19 102 GLU A CA 1
ATOM 789 C C . GLU A 1 102 ? 6.861 7.330 15.316 1.00 88.19 102 GLU A C 1
ATOM 791 O O . GLU A 1 102 ? 5.647 7.496 15.219 1.00 88.19 102 GLU A O 1
ATOM 796 N N . CYS A 1 103 ? 7.437 6.177 14.988 1.00 93.00 103 CYS A N 1
ATOM 797 C CA . CYS A 1 103 ? 6.668 5.007 14.607 1.00 93.00 103 CYS A CA 1
ATOM 798 C C . CYS A 1 103 ? 6.113 4.308 15.848 1.00 93.00 103 CYS A C 1
ATOM 800 O O . CYS A 1 103 ? 6.863 3.670 16.585 1.00 93.00 103 CYS A O 1
ATOM 802 N N . GLU A 1 104 ? 4.807 4.417 16.083 1.00 95.00 104 GLU A N 1
ATOM 803 C CA . GLU A 1 104 ? 4.186 3.892 17.299 1.00 95.00 104 GLU A CA 1
ATOM 804 C C . GLU A 1 104 ? 3.234 2.714 17.017 1.00 95.00 104 GLU A C 1
ATOM 806 O O . GLU A 1 104 ? 2.856 2.426 15.875 1.00 95.00 104 GLU A O 1
ATOM 811 N N . ARG A 1 105 ? 2.858 1.999 18.084 1.00 95.12 105 ARG A N 1
ATOM 812 C CA . ARG A 1 105 ? 1.948 0.842 18.036 1.00 95.12 105 ARG A CA 1
ATOM 813 C C . ARG A 1 105 ? 0.474 1.260 18.012 1.00 95.12 105 ARG A C 1
ATOM 815 O O . ARG A 1 105 ? 0.114 2.320 18.522 1.00 95.12 105 ARG A O 1
ATOM 822 N N . VAL A 1 106 ? -0.377 0.376 17.494 1.00 97.69 106 VAL A N 1
ATOM 823 C CA . VAL A 1 106 ? -1.842 0.490 17.594 1.00 97.69 106 VAL A CA 1
ATOM 824 C C . VAL A 1 106 ? -2.273 0.275 19.043 1.00 97.69 106 VAL A C 1
ATOM 826 O O . VAL A 1 106 ? -1.783 -0.641 19.703 1.00 97.69 106 VAL A O 1
ATOM 829 N N . THR A 1 107 ? -3.193 1.107 19.530 1.00 97.88 107 THR A N 1
ATOM 830 C CA . THR A 1 107 ? -3.815 0.958 20.859 1.00 97.88 107 THR A CA 1
ATOM 831 C C . THR A 1 107 ? -5.316 0.693 20.782 1.00 97.88 107 THR A C 1
ATOM 833 O O . THR A 1 107 ? -5.906 0.307 21.784 1.00 97.88 107 THR A O 1
ATOM 836 N N . ASN A 1 108 ? -5.942 0.875 19.615 1.00 97.75 108 ASN A N 1
ATOM 837 C CA . ASN A 1 108 ? -7.330 0.483 19.386 1.00 97.75 108 ASN A CA 1
ATOM 838 C C . ASN A 1 108 ? -7.456 -1.057 19.399 1.00 97.75 108 ASN A C 1
ATOM 840 O O . ASN A 1 108 ? -6.882 -1.709 18.521 1.00 97.75 108 ASN A O 1
ATOM 844 N N . PRO A 1 109 ? -8.205 -1.651 20.350 1.00 97.38 109 PRO A N 1
ATOM 845 C CA . PRO A 1 109 ? -8.278 -3.103 20.509 1.00 97.38 109 PRO A CA 1
ATOM 846 C C . PRO A 1 109 ? -9.003 -3.801 19.351 1.00 97.38 109 PRO A C 1
ATOM 848 O O . PRO A 1 109 ? -8.636 -4.918 18.990 1.00 97.38 109 PRO A O 1
ATOM 851 N N . ILE A 1 110 ? -9.991 -3.140 18.738 1.00 96.75 110 ILE A N 1
ATOM 852 C CA . ILE A 1 110 ? -10.745 -3.677 17.597 1.00 96.75 110 ILE A CA 1
ATOM 853 C C . ILE A 1 110 ? -9.856 -3.729 16.355 1.00 96.75 110 ILE A C 1
ATOM 855 O O . ILE A 1 110 ? -9.896 -4.698 15.602 1.00 96.75 110 ILE A O 1
ATOM 859 N N . LEU A 1 111 ? -9.029 -2.705 16.131 1.00 98.00 111 LEU A N 1
ATOM 860 C CA . LEU A 1 111 ? -8.070 -2.718 15.028 1.00 98.00 111 LEU A CA 1
ATOM 861 C C . LEU A 1 111 ? -6.936 -3.720 15.290 1.00 98.00 111 LEU A C 1
ATOM 863 O O . LEU A 1 111 ? -6.582 -4.498 14.406 1.00 98.00 111 LEU A O 1
ATOM 867 N N . ALA A 1 112 ? -6.383 -3.730 16.506 1.00 97.94 112 ALA A N 1
ATOM 868 C CA . ALA A 1 112 ? -5.264 -4.594 16.874 1.00 97.94 112 ALA A CA 1
ATOM 869 C C . ALA A 1 112 ? -5.600 -6.090 16.751 1.00 97.94 112 ALA A C 1
ATOM 871 O O . ALA A 1 112 ? -4.757 -6.866 16.304 1.00 97.94 112 ALA A O 1
ATOM 872 N N . SER A 1 113 ? -6.830 -6.503 17.079 1.00 97.81 113 SER A N 1
ATOM 873 C CA . SER A 1 113 ? -7.264 -7.905 16.962 1.00 97.81 113 SER A CA 1
ATOM 874 C C . SER A 1 113 ? -7.312 -8.418 15.513 1.00 97.81 113 SER A C 1
ATOM 876 O O . SER A 1 113 ? -7.275 -9.627 15.274 1.00 97.81 113 SER A O 1
ATOM 878 N N . GLN A 1 114 ? -7.339 -7.510 14.534 1.00 97.81 114 GLN A N 1
ATOM 879 C CA . GLN A 1 114 ? -7.377 -7.821 13.103 1.00 97.81 114 GLN A CA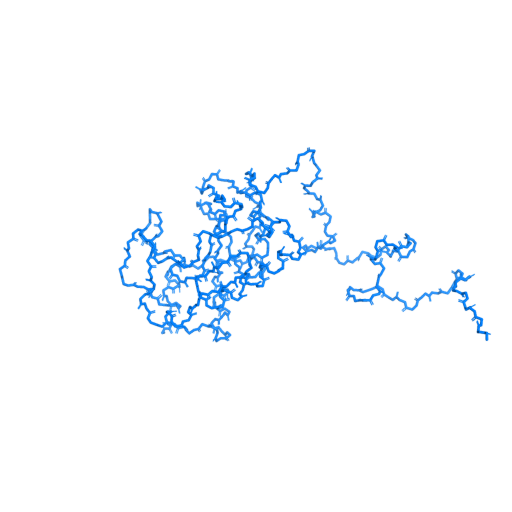 1
ATOM 880 C C . GLN A 1 114 ? -5.987 -7.822 12.448 1.00 97.81 114 GLN A C 1
ATOM 882 O O . GLN A 1 114 ? -5.861 -8.108 11.252 1.00 97.81 114 GLN A O 1
ATOM 887 N N . MET A 1 115 ? -4.937 -7.505 13.207 1.00 98.12 115 MET A N 1
ATOM 888 C CA . MET A 1 115 ? -3.564 -7.445 12.715 1.00 98.12 115 MET A CA 1
ATOM 889 C C . MET A 1 115 ? -2.804 -8.742 12.989 1.00 98.12 115 MET A C 1
ATOM 891 O O . MET A 1 115 ? -3.098 -9.481 13.928 1.00 98.12 115 MET A O 1
ATOM 895 N N . LEU A 1 116 ? -1.799 -9.025 12.161 1.00 97.81 116 LEU A N 1
ATOM 896 C CA . LEU A 1 116 ? -0.809 -10.05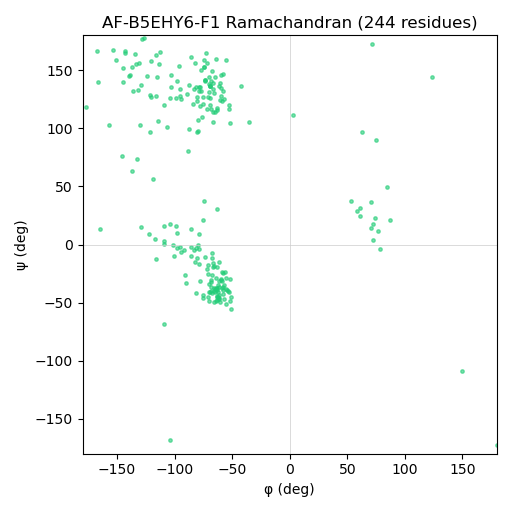5 12.462 1.00 97.81 116 LEU A CA 1
ATOM 897 C C . LEU A 1 116 ? 0.581 -9.655 11.983 1.00 97.81 116 LEU A C 1
ATOM 899 O O . LEU A 1 116 ? 0.742 -8.750 11.164 1.00 97.81 116 LEU A O 1
ATOM 903 N N . VAL A 1 117 ? 1.579 -10.396 12.455 1.00 98.38 117 VAL A N 1
ATOM 904 C CA . VAL A 1 117 ? 2.928 -10.368 11.896 1.00 98.38 117 VAL A CA 1
ATOM 905 C C . VAL A 1 117 ? 3.136 -11.631 11.060 1.00 98.38 117 VAL A C 1
ATOM 907 O O . VAL A 1 117 ? 2.947 -12.735 11.567 1.00 98.38 117 VAL A O 1
ATOM 910 N N . SER A 1 118 ? 3.530 -11.496 9.793 1.00 98.44 118 SER A N 1
ATOM 911 C CA . SER A 1 118 ? 3.707 -12.637 8.882 1.00 98.44 118 SER A CA 1
ATOM 912 C C . SER A 1 118 ? 4.865 -12.437 7.913 1.00 98.44 118 SER A C 1
ATOM 914 O O . SER A 1 118 ? 5.183 -11.306 7.545 1.00 98.44 118 SER A O 1
ATOM 916 N N . GLN A 1 119 ? 5.474 -13.541 7.481 1.00 98.25 119 GLN A N 1
ATOM 917 C CA . GLN A 1 119 ? 6.364 -13.553 6.321 1.00 98.25 119 GLN A CA 1
ATOM 918 C C . GLN A 1 119 ? 5.499 -13.482 5.056 1.00 98.25 119 GLN A C 1
ATOM 920 O O . GLN A 1 119 ? 4.584 -14.290 4.897 1.00 98.25 119 GLN A O 1
ATOM 925 N N . VAL A 1 120 ? 5.772 -12.523 4.168 1.00 97.44 120 VAL A N 1
ATOM 926 C CA . VAL A 1 120 ? 4.993 -12.324 2.924 1.00 97.44 120 VAL A CA 1
ATOM 927 C C . VAL A 1 120 ? 5.756 -12.705 1.657 1.00 97.44 120 VAL A C 1
ATOM 929 O O . VAL A 1 120 ? 5.233 -12.592 0.557 1.00 97.44 120 VAL A O 1
ATOM 932 N N . GLY A 1 121 ? 6.992 -13.172 1.810 1.00 95.12 121 GLY A N 1
ATOM 933 C CA . GLY A 1 121 ? 7.887 -13.496 0.710 1.00 95.12 121 GLY A CA 1
ATOM 934 C C . GLY A 1 121 ? 9.331 -13.268 1.148 1.00 95.12 121 GLY A C 1
ATOM 935 O O . GLY A 1 121 ? 9.798 -14.018 2.006 1.00 95.12 121 GLY A O 1
ATOM 936 N N . PRO A 1 122 ? 10.032 -12.233 0.647 1.00 95.44 122 PRO A N 1
ATOM 937 C CA . PRO A 1 122 ? 11.418 -11.966 1.027 1.00 95.44 122 PRO A CA 1
ATOM 938 C C . PRO A 1 122 ? 11.558 -11.241 2.377 1.00 95.44 122 PRO A C 1
ATOM 940 O O . PRO A 1 122 ? 12.650 -11.181 2.932 1.00 95.44 122 PRO A O 1
ATOM 943 N N . PHE A 1 123 ? 10.467 -10.727 2.952 1.00 97.75 123 PHE A N 1
ATOM 944 C CA . PHE A 1 123 ? 10.481 -9.990 4.218 1.00 97.75 123 PHE A CA 1
ATOM 945 C C . PHE A 1 123 ? 9.246 -10.264 5.090 1.00 97.75 123 PHE A C 1
ATOM 947 O O . PHE A 1 123 ? 8.225 -10.801 4.641 1.00 97.75 123 PHE A O 1
ATOM 954 N N . LYS A 1 124 ? 9.361 -9.882 6.367 1.00 98.12 124 LYS A N 1
ATOM 955 C CA . LYS A 1 124 ? 8.303 -9.959 7.378 1.00 98.12 124 LYS A CA 1
ATOM 956 C C . LYS A 1 124 ? 7.617 -8.604 7.521 1.00 98.12 124 LYS A C 1
ATOM 958 O O . LYS A 1 124 ? 8.285 -7.575 7.538 1.00 98.12 124 LYS A O 1
ATOM 963 N N . VAL A 1 125 ? 6.299 -8.607 7.687 1.00 98.44 125 VAL A N 1
ATOM 964 C CA . VAL A 1 125 ? 5.499 -7.391 7.898 1.00 98.44 125 VAL A CA 1
ATOM 965 C C . VAL A 1 125 ? 4.568 -7.548 9.092 1.00 98.44 125 VAL A C 1
ATOM 967 O O . VAL A 1 125 ? 4.200 -8.662 9.460 1.00 98.44 125 VAL A O 1
ATOM 970 N N . HIS A 1 126 ? 4.177 -6.420 9.680 1.00 98.38 126 HIS A N 1
ATOM 971 C CA . HIS A 1 126 ? 3.081 -6.304 10.639 1.00 98.38 126 HIS A CA 1
ATOM 972 C C . HIS A 1 126 ? 2.013 -5.414 10.001 1.00 98.38 126 HIS A C 1
ATOM 974 O O . HIS A 1 126 ? 2.351 -4.331 9.528 1.00 98.38 126 HIS A O 1
ATOM 980 N N . GLY A 1 127 ? 0.759 -5.857 9.954 1.00 98.38 127 GLY A N 1
ATOM 981 C CA . GLY A 1 127 ? -0.318 -5.110 9.309 1.00 98.38 127 GLY A CA 1
ATOM 982 C C . GLY A 1 127 ? -1.671 -5.810 9.377 1.00 98.38 127 GLY A C 1
ATOM 983 O O . GLY A 1 127 ? -1.822 -6.829 10.055 1.00 98.38 127 GLY A O 1
ATOM 984 N N . LEU A 1 128 ? -2.655 -5.245 8.676 1.00 98.56 128 LEU A N 1
ATOM 985 C CA . LEU A 1 128 ? -4.019 -5.765 8.623 1.00 98.56 128 LEU A CA 1
ATOM 986 C C . LEU A 1 128 ? -4.041 -7.120 7.898 1.00 98.56 128 LEU A C 1
ATOM 988 O O . LEU A 1 128 ? -3.457 -7.261 6.822 1.00 98.56 128 LEU A O 1
ATOM 992 N N . ARG A 1 129 ? -4.730 -8.118 8.462 1.00 98.69 129 ARG A N 1
ATOM 993 C CA . ARG A 1 129 ? -4.720 -9.501 7.952 1.00 98.69 129 ARG A CA 1
ATOM 994 C C . ARG A 1 129 ? -5.023 -9.632 6.452 1.00 98.69 129 ARG A C 1
ATOM 996 O O . ARG A 1 129 ? -4.169 -10.169 5.750 1.00 98.69 129 ARG A O 1
ATOM 1003 N N . PRO A 1 130 ? -6.148 -9.129 5.912 1.00 98.62 130 PRO A N 1
ATOM 1004 C CA . PRO A 1 130 ? -6.410 -9.197 4.472 1.00 98.62 130 PRO A CA 1
ATOM 1005 C C . PRO A 1 130 ? -5.359 -8.486 3.604 1.00 98.62 130 PRO A C 1
ATOM 1007 O O . PRO A 1 130 ? -5.081 -8.946 2.497 1.00 98.62 130 PRO A O 1
ATOM 1010 N N . ALA A 1 131 ? -4.726 -7.419 4.101 1.00 98.69 131 ALA A N 1
ATOM 1011 C CA . ALA A 1 131 ? -3.653 -6.745 3.377 1.00 98.69 131 ALA A CA 1
ATOM 1012 C C . ALA A 1 131 ? -2.391 -7.622 3.300 1.00 98.69 131 ALA A C 1
ATOM 1014 O O . ALA A 1 131 ? -1.789 -7.731 2.236 1.00 98.69 131 ALA A O 1
ATOM 1015 N N . ILE A 1 132 ? -2.034 -8.312 4.387 1.00 98.75 132 ILE A N 1
ATOM 1016 C CA . ILE A 1 132 ? -0.927 -9.281 4.411 1.00 98.75 132 ILE A CA 1
ATOM 1017 C C . ILE A 1 132 ? -1.182 -10.445 3.451 1.00 98.75 132 ILE A C 1
ATOM 1019 O O . ILE A 1 132 ? -0.285 -10.821 2.698 1.00 98.75 132 ILE A O 1
ATOM 1023 N N . GLU A 1 133 ? -2.393 -11.001 3.446 1.00 98.62 133 GLU A N 1
ATOM 1024 C CA . GLU A 1 133 ? -2.733 -12.092 2.526 1.00 98.62 133 GLU A CA 1
ATOM 1025 C C . GLU A 1 133 ? -2.702 -11.624 1.063 1.00 98.62 133 GLU A C 1
ATOM 1027 O O . GLU A 1 133 ? -2.171 -12.323 0.203 1.00 98.62 133 GLU A O 1
ATOM 1032 N N . SER A 1 134 ? -3.159 -10.400 0.778 1.00 98.69 134 SER A N 1
ATOM 1033 C CA . SER A 1 134 ? -3.011 -9.803 -0.553 1.00 98.69 134 SER A CA 1
ATOM 1034 C C . SER A 1 134 ? -1.544 -9.625 -0.954 1.00 98.69 134 SER A C 1
ATOM 1036 O O . SER A 1 134 ? -1.207 -9.889 -2.105 1.00 98.69 134 SER A O 1
ATOM 1038 N N . LEU A 1 135 ? -0.669 -9.204 -0.033 1.00 98.56 135 LEU A N 1
ATOM 1039 C CA . LEU A 1 135 ? 0.764 -9.051 -0.310 1.00 98.56 135 LEU A CA 1
ATOM 1040 C C . LEU A 1 135 ? 1.437 -10.385 -0.631 1.00 98.56 135 LEU A C 1
ATOM 1042 O O . LEU A 1 135 ? 2.269 -10.424 -1.532 1.00 98.56 135 LEU A O 1
ATOM 1046 N N . LYS A 1 136 ? 1.064 -11.477 0.047 1.00 98.81 136 LYS A N 1
ATOM 1047 C CA . LYS A 1 136 ? 1.578 -12.820 -0.277 1.00 98.81 136 LYS A CA 1
ATOM 1048 C C . LYS A 1 136 ? 1.272 -13.211 -1.719 1.00 98.81 136 LYS A C 1
ATOM 1050 O O . LYS A 1 136 ? 2.147 -13.739 -2.398 1.00 98.81 136 LYS A O 1
ATOM 1055 N N . MET A 1 137 ? 0.057 -12.928 -2.189 1.00 98.69 137 MET A N 1
ATOM 1056 C CA . MET A 1 137 ? -0.350 -13.226 -3.564 1.00 98.69 137 MET A CA 1
ATOM 1057 C C . MET A 1 137 ? 0.436 -12.386 -4.576 1.00 98.69 137 MET A C 1
ATOM 1059 O O . MET A 1 137 ? 1.051 -12.944 -5.482 1.00 98.69 137 MET A O 1
ATOM 1063 N N . ILE A 1 138 ? 0.507 -11.068 -4.354 1.00 98.69 138 ILE A N 1
ATOM 1064 C CA . ILE A 1 138 ? 1.274 -10.131 -5.191 1.00 98.69 138 ILE A CA 1
ATOM 1065 C C . ILE A 1 138 ? 2.741 -10.566 -5.289 1.00 98.69 138 ILE A C 1
ATOM 1067 O O . ILE A 1 138 ? 3.291 -10.696 -6.380 1.00 98.69 138 ILE A O 1
ATOM 1071 N N . LEU A 1 139 ? 3.384 -10.819 -4.147 1.00 98.62 139 LEU A N 1
ATOM 1072 C CA . LEU A 1 139 ? 4.797 -11.188 -4.094 1.00 98.62 139 LEU A CA 1
ATOM 1073 C C . LEU A 1 139 ? 5.052 -12.579 -4.683 1.00 98.62 139 LEU A C 1
ATOM 1075 O O . LEU A 1 139 ? 6.115 -12.801 -5.261 1.00 98.62 139 LEU A O 1
ATOM 1079 N N . ASN A 1 140 ? 4.095 -13.503 -4.586 1.00 98.50 140 ASN A N 1
ATOM 1080 C CA . ASN A 1 140 ? 4.204 -14.796 -5.247 1.00 98.50 140 ASN A CA 1
ATOM 1081 C C . ASN A 1 140 ? 4.144 -14.676 -6.778 1.00 98.50 140 ASN A C 1
ATOM 1083 O O . ASN A 1 140 ? 4.946 -15.329 -7.441 1.00 98.50 140 ASN A O 1
ATOM 1087 N N . GLU A 1 141 ? 3.267 -13.837 -7.337 1.00 98.38 141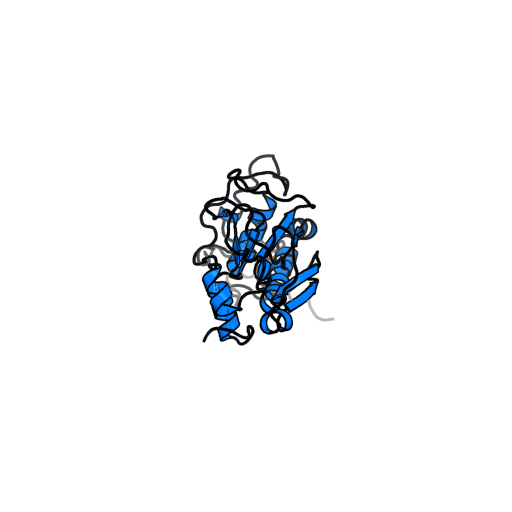 GLU A N 1
ATOM 1088 C CA . GLU A 1 141 ? 3.253 -13.573 -8.786 1.00 98.38 141 GLU A CA 1
ATOM 1089 C C . GLU A 1 141 ? 4.552 -12.904 -9.245 1.00 98.38 141 GLU A C 1
ATOM 1091 O O . GLU A 1 141 ? 5.188 -13.373 -10.184 1.00 98.38 141 GLU A O 1
ATOM 1096 N N . ILE A 1 142 ? 5.035 -11.887 -8.520 1.00 97.75 142 ILE A N 1
ATOM 1097 C CA . ILE A 1 142 ? 6.316 -11.237 -8.846 1.00 97.75 142 ILE A CA 1
ATOM 1098 C C . ILE A 1 142 ? 7.469 -12.252 -8.809 1.00 97.75 142 ILE A C 1
ATOM 1100 O O . ILE A 1 142 ? 8.370 -12.190 -9.639 1.00 97.75 142 ILE A O 1
ATOM 1104 N N . ARG A 1 143 ? 7.457 -13.213 -7.876 1.00 97.88 143 ARG A N 1
ATOM 1105 C CA . ARG A 1 143 ? 8.463 -14.285 -7.819 1.00 97.88 143 ARG A CA 1
ATOM 1106 C C . ARG A 1 143 ? 8.436 -15.179 -9.058 1.00 97.88 143 ARG A C 1
ATOM 1108 O O . ARG A 1 143 ? 9.495 -15.639 -9.476 1.00 97.88 143 ARG A O 1
ATOM 1115 N N . GLN A 1 144 ? 7.250 -15.462 -9.590 1.00 96.19 144 GLN A N 1
ATOM 1116 C CA . GLN A 1 144 ? 7.064 -16.321 -10.760 1.00 96.19 144 GLN A CA 1
ATOM 1117 C C . GLN A 1 144 ? 7.455 -15.597 -12.055 1.00 96.19 144 GLN A C 1
ATOM 1119 O O . GLN A 1 144 ? 8.165 -16.173 -12.872 1.00 96.19 144 GLN A O 1
ATOM 1124 N N . GLU A 1 145 ? 7.050 -14.336 -12.211 1.00 93.25 145 GLU A N 1
ATOM 1125 C CA . GLU A 1 145 ? 7.239 -13.573 -13.454 1.00 93.25 145 GLU A CA 1
ATOM 1126 C C . GLU A 1 145 ? 8.570 -12.797 -13.498 1.00 93.25 145 GLU A C 1
ATOM 1128 O O . GLU A 1 145 ? 9.187 -12.644 -14.552 1.00 93.25 145 GLU A O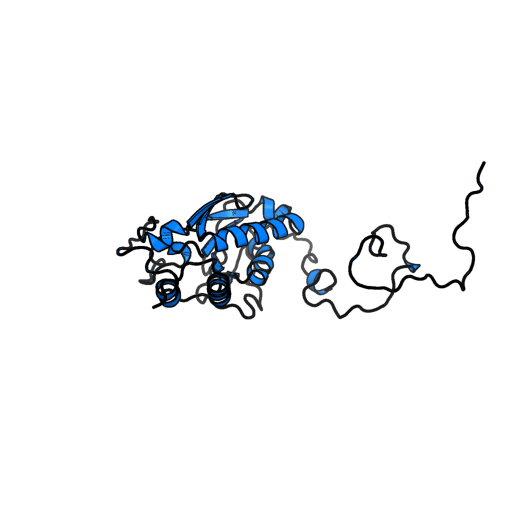 1
ATOM 1133 N N . HIS A 1 146 ? 9.052 -12.319 -12.347 1.00 93.94 146 HIS A N 1
ATOM 1134 C CA . HIS A 1 146 ? 10.247 -11.479 -12.224 1.00 93.94 146 HIS A CA 1
ATOM 1135 C C . HIS A 1 146 ? 11.143 -11.903 -11.042 1.00 93.94 146 HIS A C 1
ATOM 1137 O O . HIS A 1 146 ? 11.391 -11.107 -10.125 1.00 93.94 146 HIS A O 1
ATOM 1143 N N . PRO A 1 147 ? 11.707 -13.128 -11.051 1.00 94.38 147 PRO A N 1
ATOM 1144 C CA . PRO A 1 147 ? 12.464 -13.676 -9.919 1.00 94.38 147 PRO A CA 1
ATOM 1145 C C . PRO A 1 147 ? 13.659 -12.804 -9.492 1.00 94.38 147 PRO A C 1
ATOM 1147 O O . PRO A 1 147 ? 13.933 -12.667 -8.299 1.00 94.38 147 PRO A O 1
ATOM 1150 N N . ASN A 1 148 ? 14.333 -12.148 -10.443 1.00 91.31 148 ASN A N 1
ATOM 1151 C CA . ASN A 1 148 ? 15.451 -11.238 -10.158 1.00 91.31 148 ASN A CA 1
ATOM 1152 C C . ASN A 1 148 ? 15.007 -9.957 -9.429 1.00 91.31 148 ASN A C 1
ATOM 1154 O O . ASN A 1 148 ? 15.726 -9.448 -8.563 1.00 91.31 148 ASN A O 1
ATOM 1158 N N . VAL A 1 149 ? 13.822 -9.437 -9.767 1.00 95.06 149 VAL A N 1
ATOM 1159 C CA . VAL A 1 149 ? 13.230 -8.284 -9.076 1.00 95.06 149 VAL A CA 1
ATOM 1160 C C . VAL A 1 149 ? 12.809 -8.712 -7.679 1.00 95.06 149 VAL A C 1
ATOM 1162 O O . VAL A 1 149 ? 13.219 -8.071 -6.718 1.00 95.06 149 VAL A O 1
ATOM 1165 N N . TYR A 1 150 ? 12.097 -9.840 -7.562 1.00 97.56 150 TYR A N 1
ATOM 1166 C CA . TYR A 1 150 ? 11.665 -10.423 -6.289 1.00 97.56 150 TYR A CA 1
ATOM 1167 C C . TYR A 1 150 ? 12.820 -10.587 -5.293 1.00 97.56 150 TYR A C 1
ATOM 1169 O O . TYR A 1 150 ? 12.714 -10.150 -4.149 1.00 97.56 150 TYR A O 1
ATOM 1177 N N . ALA A 1 151 ? 13.944 -11.161 -5.736 1.00 96.06 151 ALA A N 1
ATOM 1178 C CA . ALA A 1 151 ? 15.132 -11.360 -4.905 1.00 96.06 151 ALA A CA 1
ATOM 1179 C C . ALA A 1 151 ? 15.762 -10.044 -4.412 1.00 96.06 151 ALA A C 1
ATOM 1181 O O . ALA A 1 151 ? 16.521 -10.042 -3.446 1.00 96.06 151 ALA A O 1
ATOM 1182 N N . SER A 1 152 ? 15.452 -8.927 -5.072 1.00 96.38 152 SER A N 1
ATOM 1183 C CA . SER A 1 152 ? 15.931 -7.596 -4.711 1.00 96.38 152 SER A CA 1
ATOM 1184 C C . SER A 1 152 ? 14.958 -6.825 -3.813 1.00 96.38 152 SER A C 1
ATOM 1186 O O . SER A 1 152 ? 15.309 -5.731 -3.378 1.00 96.38 152 SER A O 1
ATOM 1188 N N . LEU A 1 153 ? 13.749 -7.334 -3.552 1.00 98.06 153 LEU A N 1
ATOM 1189 C CA . LEU A 1 153 ? 12.739 -6.604 -2.784 1.00 98.06 153 LEU A CA 1
ATOM 1190 C C . LEU A 1 153 ? 13.011 -6.658 -1.279 1.00 98.06 153 LEU A C 1
ATOM 1192 O O . LEU A 1 153 ? 13.228 -7.721 -0.699 1.00 98.06 153 LEU A O 1
ATOM 1196 N N . GLY A 1 154 ? 12.883 -5.504 -0.633 1.00 97.81 154 GLY A N 1
ATOM 1197 C CA . GLY A 1 154 ? 12.756 -5.357 0.812 1.00 97.81 154 GLY A CA 1
ATOM 1198 C C . GLY A 1 154 ? 11.545 -4.498 1.172 1.00 97.81 154 GLY A C 1
ATOM 1199 O O . GLY A 1 154 ? 10.870 -3.948 0.301 1.00 97.81 154 GLY A O 1
ATOM 1200 N N . SER A 1 155 ? 11.276 -4.348 2.468 1.00 96.69 155 SER A N 1
ATOM 1201 C CA . SER A 1 155 ? 10.279 -3.396 2.966 1.00 96.69 155 SER A CA 1
ATOM 1202 C C . SER A 1 155 ? 10.897 -2.435 3.973 1.00 96.69 155 SER A C 1
ATOM 1204 O O . SER A 1 155 ? 11.755 -2.825 4.764 1.00 96.69 155 SER A O 1
ATOM 1206 N N . SER A 1 156 ? 10.427 -1.189 3.949 1.00 94.69 156 SER A N 1
ATOM 1207 C CA . SER A 1 156 ? 10.728 -0.157 4.947 1.00 94.69 156 SER A CA 1
ATOM 1208 C C . SER A 1 156 ? 9.561 0.087 5.912 1.00 94.69 156 SER A C 1
ATOM 1210 O O . SER A 1 156 ? 9.533 1.093 6.617 1.00 94.69 156 SER A O 1
ATOM 1212 N N . GLY A 1 157 ? 8.616 -0.856 5.983 1.00 93.69 157 GLY A N 1
ATOM 1213 C CA . GLY A 1 157 ? 7.542 -0.875 6.971 1.00 93.69 157 GLY A CA 1
ATOM 1214 C C . GLY A 1 157 ? 6.144 -0.909 6.362 1.00 93.69 157 GLY A C 1
ATOM 1215 O O . GLY A 1 157 ? 5.865 -0.286 5.341 1.00 93.69 157 GLY A O 1
ATOM 1216 N N . MET A 1 158 ? 5.250 -1.631 7.043 1.00 97.81 158 MET A N 1
ATOM 1217 C CA . MET A 1 158 ? 3.818 -1.694 6.738 1.00 97.81 158 MET A CA 1
ATOM 1218 C C . MET A 1 158 ? 3.022 -0.965 7.828 1.00 97.81 158 MET A C 1
ATOM 1220 O O . MET A 1 158 ? 2.518 0.130 7.594 1.00 97.81 158 MET A O 1
ATOM 1224 N N . LEU A 1 159 ? 2.985 -1.500 9.054 1.00 98.06 159 LEU A N 1
ATOM 1225 C CA . LEU A 1 159 ? 2.382 -0.817 10.199 1.00 98.06 159 LEU A CA 1
ATOM 1226 C C . LEU A 1 159 ? 3.327 0.221 10.812 1.00 98.06 159 LEU A C 1
ATOM 1228 O O . LEU A 1 159 ? 4.416 -0.113 11.274 1.00 98.06 159 LEU A O 1
ATOM 1232 N N . CYS A 1 160 ? 2.863 1.466 10.883 1.00 97.06 160 CYS A N 1
ATOM 1233 C CA . CYS A 1 160 ? 3.551 2.544 11.579 1.00 97.06 160 CYS A CA 1
ATOM 1234 C C . CYS A 1 160 ? 2.564 3.647 11.977 1.00 97.06 160 CYS A C 1
ATOM 1236 O O . CYS A 1 160 ? 2.153 4.441 11.127 1.00 97.06 160 CYS A O 1
ATOM 1238 N N . CYS A 1 161 ? 2.160 3.703 13.253 1.00 96.94 161 CYS A N 1
ATOM 1239 C CA . CYS A 1 161 ? 1.146 4.661 13.698 1.00 96.94 161 CYS A CA 1
ATOM 1240 C C . CYS A 1 161 ? 1.759 6.036 13.933 1.00 96.94 161 CYS A C 1
ATOM 1242 O O . CYS A 1 161 ? 2.300 6.297 15.002 1.00 96.94 161 CYS A O 1
ATOM 1244 N N . ARG A 1 162 ? 1.649 6.916 12.937 1.00 95.12 162 ARG A N 1
ATOM 1245 C CA . ARG A 1 162 ? 2.202 8.275 12.976 1.00 95.12 162 ARG A CA 1
ATOM 1246 C C . ARG A 1 162 ? 1.437 9.228 12.069 1.00 95.12 162 ARG A C 1
ATOM 1248 O O . ARG A 1 162 ? 0.673 8.813 11.191 1.00 95.12 162 ARG A O 1
ATOM 1255 N N . LYS A 1 163 ? 1.700 10.522 12.228 1.00 94.00 163 LYS A N 1
ATOM 1256 C CA . LYS A 1 163 ? 1.295 11.527 11.238 1.00 94.00 163 LYS A CA 1
ATOM 1257 C C . LYS A 1 163 ? 2.181 11.464 9.992 1.00 94.00 163 LYS A C 1
ATOM 1259 O O . LYS A 1 163 ? 3.345 11.059 10.036 1.00 94.00 163 LYS A O 1
ATOM 1264 N N . GLN A 1 164 ? 1.621 11.871 8.859 1.00 90.75 164 GLN A N 1
ATOM 1265 C CA . GLN A 1 164 ? 2.383 12.103 7.636 1.00 90.75 164 GLN A CA 1
ATOM 1266 C C . GLN A 1 164 ? 3.435 13.195 7.887 1.00 90.75 164 GLN A C 1
ATOM 1268 O O . GLN A 1 164 ? 3.158 14.206 8.531 1.00 90.75 164 GLN A O 1
ATOM 1273 N N . ARG A 1 165 ? 4.654 13.022 7.364 1.00 85.50 165 ARG A N 1
ATOM 1274 C CA . ARG A 1 165 ? 5.738 14.000 7.568 1.00 85.50 165 ARG A CA 1
ATOM 1275 C C . ARG A 1 165 ? 5.321 15.374 7.027 1.00 85.50 165 ARG A C 1
ATOM 1277 O O . ARG A 1 165 ? 4.998 15.487 5.847 1.00 85.50 165 ARG A O 1
ATOM 1284 N N . GLY A 1 166 ? 5.352 16.397 7.883 1.00 85.75 166 GLY A N 1
ATOM 1285 C CA . GLY A 1 166 ? 4.973 17.768 7.520 1.00 85.75 166 GLY A CA 1
ATOM 1286 C C . GLY A 1 166 ? 3.468 17.983 7.320 1.00 85.75 166 GLY A C 1
ATOM 1287 O O . GLY A 1 166 ? 3.077 18.952 6.679 1.00 85.75 166 GLY A O 1
ATOM 1288 N N . SER A 1 167 ? 2.618 17.083 7.823 1.00 88.88 167 SER A N 1
ATOM 1289 C CA . SER A 1 167 ? 1.161 17.160 7.688 1.00 88.88 167 SER A CA 1
ATOM 1290 C C . SER A 1 167 ? 0.477 16.746 8.996 1.00 88.88 167 SER A C 1
ATOM 1292 O O . SER A 1 167 ? 0.953 15.842 9.681 1.00 88.88 167 SER A O 1
ATOM 1294 N N . PRO A 1 168 ? -0.661 17.362 9.365 1.00 89.62 168 PRO A N 1
ATOM 1295 C CA . PRO A 1 168 ? -1.424 16.944 10.539 1.00 89.62 168 PRO A CA 1
ATOM 1296 C C . PRO A 1 168 ? -2.185 15.626 10.314 1.00 89.62 168 PRO A C 1
ATOM 1298 O O . PRO A 1 168 ? -2.725 15.067 11.267 1.00 89.62 168 PRO A O 1
ATOM 1301 N N . ARG A 1 169 ? -2.248 15.138 9.067 1.00 92.25 169 ARG A N 1
ATOM 1302 C CA . ARG A 1 169 ? -3.014 13.950 8.677 1.00 92.25 169 ARG A CA 1
ATOM 1303 C C . ARG A 1 169 ? -2.339 12.669 9.157 1.00 92.25 169 ARG A C 1
ATOM 1305 O O . ARG A 1 169 ? -1.118 12.535 9.084 1.00 92.25 169 ARG A O 1
ATOM 1312 N N . ILE A 1 170 ? -3.144 11.706 9.594 1.00 95.19 170 ILE A N 1
ATOM 1313 C CA . ILE A 1 170 ? -2.674 10.369 9.969 1.00 95.19 170 ILE A CA 1
ATOM 1314 C C . ILE A 1 170 ? -2.210 9.634 8.702 1.00 95.19 170 ILE A C 1
ATOM 1316 O O . ILE A 1 170 ? -2.858 9.711 7.660 1.00 95.19 170 ILE A O 1
ATOM 1320 N N . SER A 1 171 ? -1.070 8.949 8.782 1.00 95.69 171 SER A N 1
ATOM 1321 C CA . SER A 1 171 ? -0.544 8.140 7.677 1.00 95.69 171 SER A CA 1
ATOM 1322 C C . SER A 1 171 ? -1.346 6.850 7.498 1.00 95.69 171 SER A C 1
ATOM 1324 O O . SER A 1 171 ? -1.650 6.205 8.503 1.00 95.69 171 SER A O 1
ATOM 1326 N N . SER A 1 172 ? -1.597 6.416 6.256 1.00 97.25 172 SER A N 1
ATOM 1327 C CA . SER A 1 172 ? -2.242 5.129 5.933 1.00 97.25 172 SER A CA 1
ATOM 1328 C C . SER A 1 172 ? -1.514 3.924 6.548 1.00 97.25 172 SER A C 1
ATOM 1330 O O . SER A 1 172 ? -2.144 2.944 6.943 1.00 97.25 172 SER A O 1
ATOM 1332 N N . HIS A 1 173 ? -0.196 4.030 6.759 1.00 98.06 173 HIS A N 1
ATOM 1333 C CA . HIS A 1 173 ? 0.584 3.036 7.508 1.00 98.06 173 HIS A CA 1
ATOM 1334 C C . HIS A 1 173 ? 0.054 2.782 8.923 1.00 98.06 173 HIS A C 1
ATOM 1336 O O . HIS A 1 173 ? 0.280 1.711 9.475 1.00 98.06 173 HIS A O 1
ATOM 1342 N N . SER A 1 174 ? -0.673 3.726 9.525 1.00 98.19 174 SER A N 1
ATOM 1343 C CA . SER A 1 174 ? -1.214 3.576 10.881 1.00 98.19 174 SER A CA 1
ATOM 1344 C C . SER A 1 174 ? -2.279 2.481 10.983 1.00 98.19 174 SER A C 1
ATOM 1346 O O . SER A 1 174 ? -2.539 1.991 12.076 1.00 98.19 174 SER A O 1
ATOM 1348 N N . TRP A 1 175 ? -2.870 2.076 9.857 1.00 98.44 175 TRP A N 1
ATOM 1349 C CA . TRP A 1 175 ? -3.852 0.993 9.789 1.00 98.44 175 TRP A CA 1
ATOM 1350 C C . TRP A 1 175 ? -3.269 -0.325 9.283 1.00 98.44 175 TRP A C 1
ATOM 1352 O O . TRP A 1 175 ? -3.992 -1.311 9.171 1.00 98.44 175 TRP A O 1
ATOM 1362 N N . GLY A 1 176 ? -1.971 -0.366 8.958 1.00 98.25 176 GLY A N 1
ATOM 1363 C CA . GLY A 1 176 ? -1.365 -1.544 8.341 1.00 98.25 176 GLY A CA 1
ATOM 1364 C C . GLY A 1 176 ? -2.001 -1.888 6.990 1.00 98.25 176 GLY A C 1
ATOM 1365 O O . GLY A 1 176 ? -2.098 -3.063 6.652 1.00 98.25 176 GLY A O 1
ATOM 1366 N N . THR A 1 177 ? -2.475 -0.878 6.254 1.00 98.50 177 THR A N 1
ATOM 1367 C CA . THR A 1 177 ? -3.079 -0.993 4.912 1.00 98.50 177 THR A CA 1
ATOM 1368 C C . THR A 1 177 ? -2.180 -0.422 3.815 1.00 98.50 177 THR A C 1
ATOM 1370 O O . THR A 1 177 ? -2.584 -0.376 2.656 1.00 98.50 177 THR A O 1
ATOM 1373 N N . ALA A 1 178 ? -0.981 0.028 4.182 1.00 98.62 178 ALA A N 1
ATOM 1374 C CA . ALA A 1 178 ? 0.030 0.570 3.289 1.00 98.62 178 ALA A CA 1
ATOM 1375 C C . ALA A 1 178 ? 1.396 -0.042 3.598 1.00 98.62 178 ALA A C 1
ATOM 1377 O O . ALA A 1 178 ? 1.626 -0.485 4.723 1.00 98.62 178 ALA A O 1
ATOM 1378 N N . ILE A 1 179 ? 2.286 -0.068 2.613 1.00 98.69 179 ILE A N 1
ATOM 1379 C CA . ILE A 1 179 ? 3.638 -0.606 2.715 1.00 98.69 179 ILE A CA 1
ATOM 1380 C C . ILE A 1 179 ? 4.601 0.219 1.867 1.00 98.69 179 ILE A C 1
ATOM 1382 O O . ILE A 1 179 ? 4.283 0.577 0.737 1.00 98.69 179 ILE A O 1
ATOM 1386 N N . ASP A 1 180 ? 5.793 0.458 2.409 1.00 98.38 180 ASP A N 1
ATOM 1387 C CA . ASP A 1 180 ? 6.906 1.018 1.651 1.00 98.38 180 ASP A CA 1
ATOM 1388 C C . ASP A 1 180 ? 7.837 -0.127 1.221 1.00 98.38 180 ASP A C 1
ATOM 1390 O O . ASP A 1 180 ? 8.283 -0.929 2.056 1.00 98.38 180 ASP A O 1
ATOM 1394 N N . ILE A 1 181 ? 8.117 -0.218 -0.080 1.00 98.38 181 ILE A N 1
ATOM 1395 C CA . ILE A 1 181 ? 9.001 -1.209 -0.704 1.00 98.38 181 ILE A CA 1
ATOM 1396 C C . ILE A 1 181 ? 10.342 -0.554 -1.043 1.00 98.38 181 ILE A C 1
ATOM 1398 O O . ILE A 1 181 ? 10.387 0.549 -1.582 1.00 98.38 181 ILE A O 1
ATOM 1402 N N . ASN A 1 182 ? 11.443 -1.246 -0.749 1.00 97.75 182 ASN A N 1
ATOM 1403 C CA . ASN A 1 182 ? 12.783 -0.852 -1.188 1.00 97.75 182 ASN A CA 1
ATOM 1404 C C . ASN A 1 182 ? 13.360 -1.867 -2.176 1.00 97.75 182 ASN A C 1
ATOM 1406 O O . ASN A 1 182 ? 12.998 -3.045 -2.161 1.00 97.75 182 ASN A O 1
ATOM 1410 N N . ILE A 1 183 ? 14.290 -1.403 -3.010 1.00 96.56 183 ILE A N 1
ATOM 1411 C CA . ILE A 1 183 ? 15.049 -2.245 -3.933 1.00 96.56 183 ILE A CA 1
ATOM 1412 C C . ILE A 1 183 ? 16.488 -2.313 -3.428 1.00 96.56 183 ILE A C 1
ATOM 1414 O O . ILE A 1 183 ? 17.167 -1.295 -3.313 1.00 96.56 183 ILE A O 1
ATOM 1418 N N . LYS A 1 184 ? 16.970 -3.520 -3.119 1.00 93.62 184 LYS A N 1
ATOM 1419 C CA . LYS A 1 184 ? 18.319 -3.776 -2.583 1.00 93.62 184 LYS A CA 1
ATOM 1420 C C . LYS A 1 184 ? 18.634 -2.939 -1.332 1.00 93.62 184 LYS A C 1
ATOM 1422 O O . LYS A 1 184 ? 19.753 -2.463 -1.168 1.00 93.62 184 LYS A O 1
ATOM 1427 N N . GLY A 1 185 ? 17.640 -2.727 -0.466 1.00 93.38 185 GLY A N 1
ATOM 1428 C CA . GLY A 1 185 ? 17.778 -1.910 0.743 1.00 93.38 185 GLY A CA 1
ATOM 1429 C C . GLY A 1 185 ? 17.732 -0.395 0.511 1.00 93.38 185 GLY A C 1
ATOM 1430 O O . GLY A 1 185 ? 17.735 0.354 1.484 1.00 93.38 185 GLY A O 1
ATOM 1431 N N . ALA A 1 186 ? 17.656 0.076 -0.739 1.00 92.81 186 ALA A N 1
ATOM 1432 C CA . ALA A 1 186 ? 17.594 1.496 -1.067 1.00 92.81 186 ALA A CA 1
ATOM 1433 C C . ALA A 1 186 ? 16.143 1.967 -1.239 1.00 92.81 186 ALA A C 1
ATOM 1435 O O . ALA A 1 186 ? 15.397 1.426 -2.059 1.00 92.81 186 ALA A O 1
ATOM 1436 N N . LEU A 1 187 ? 15.755 3.000 -0.488 1.00 92.00 187 LEU A N 1
ATOM 1437 C CA . LEU A 1 187 ? 14.479 3.689 -0.679 1.00 92.00 187 LEU A CA 1
ATOM 1438 C C . LEU A 1 187 ? 14.536 4.627 -1.885 1.00 92.00 187 LEU A C 1
ATOM 1440 O O . LEU A 1 187 ? 15.588 5.171 -2.226 1.00 92.00 187 LEU A O 1
ATOM 1444 N N . ASP A 1 188 ? 13.382 4.815 -2.509 1.00 93.06 188 ASP A N 1
ATOM 1445 C CA . ASP A 1 188 ? 13.206 5.809 -3.553 1.00 93.06 188 ASP A CA 1
ATOM 1446 C C . ASP A 1 188 ? 13.164 7.225 -2.957 1.00 93.06 188 ASP A C 1
ATOM 1448 O O . ASP A 1 188 ? 12.630 7.452 -1.868 1.00 93.06 188 ASP A O 1
ATOM 1452 N N . GLU A 1 189 ? 13.776 8.180 -3.653 1.00 92.94 189 GLU A N 1
ATOM 1453 C CA . GLU A 1 189 ? 13.747 9.584 -3.238 1.00 92.94 189 GLU A CA 1
ATOM 1454 C C . GLU A 1 189 ? 12.389 10.209 -3.551 1.00 92.94 189 GLU A C 1
ATOM 1456 O O . GLU A 1 189 ? 11.986 10.280 -4.701 1.00 92.94 189 GLU A O 1
ATOM 1461 N N . ARG A 1 190 ? 11.711 10.698 -2.512 1.00 93.31 190 ARG A N 1
ATOM 1462 C CA . ARG A 1 190 ? 10.339 11.187 -2.603 1.00 93.31 190 ARG A CA 1
ATOM 1463 C C . ARG A 1 190 ? 10.236 12.590 -3.209 1.00 93.31 190 ARG A C 1
ATOM 1465 O O . ARG A 1 190 ? 10.600 13.577 -2.557 1.00 93.31 190 ARG A O 1
ATOM 1472 N N . GLY A 1 191 ? 9.540 12.713 -4.333 1.00 93.25 191 GLY A N 1
ATOM 1473 C CA . GLY A 1 191 ? 9.163 13.983 -4.948 1.00 93.25 191 GLY A CA 1
ATOM 1474 C C . GLY A 1 191 ? 10.215 14.557 -5.893 1.00 93.25 191 GLY A C 1
ATOM 1475 O O . GLY A 1 191 ? 10.188 15.762 -6.137 1.00 93.25 191 GLY A O 1
ATOM 1476 N N . ASP A 1 192 ? 11.118 13.722 -6.409 1.00 94.25 192 ASP A N 1
ATOM 1477 C CA . ASP A 1 192 ? 12.092 14.088 -7.448 1.00 94.25 192 ASP A CA 1
ATOM 1478 C C . ASP A 1 192 ? 11.511 13.941 -8.877 1.00 94.25 192 ASP A C 1
ATOM 1480 O O . ASP A 1 192 ? 12.168 14.273 -9.867 1.00 94.25 192 ASP A O 1
ATOM 1484 N N . GLY A 1 193 ? 10.262 13.466 -8.990 1.00 92.75 193 GLY A N 1
ATOM 1485 C CA . GLY A 1 193 ? 9.567 13.241 -10.261 1.00 92.75 193 GLY A CA 1
ATOM 1486 C C . GLY A 1 193 ? 10.031 11.984 -11.002 1.00 92.75 193 GLY A C 1
ATOM 1487 O O . GLY A 1 193 ? 9.709 11.806 -12.182 1.00 92.75 193 GLY A O 1
ATOM 1488 N N . ARG A 1 194 ? 10.799 11.121 -10.336 1.00 95.88 194 ARG A N 1
ATOM 1489 C CA . ARG A 1 194 ? 11.337 9.869 -10.860 1.00 95.88 194 ARG A CA 1
ATOM 1490 C C . ARG A 1 194 ? 11.125 8.759 -9.840 1.00 95.88 194 ARG A C 1
ATOM 1492 O O . ARG A 1 194 ? 10.861 8.998 -8.678 1.00 95.88 194 ARG A O 1
ATOM 1499 N N . VAL A 1 195 ? 11.263 7.523 -10.291 1.00 97.25 195 VAL A N 1
ATOM 1500 C CA . VAL A 1 195 ? 11.148 6.334 -9.444 1.00 97.25 195 VAL A CA 1
ATOM 1501 C C . VAL A 1 195 ? 12.243 5.346 -9.797 1.00 97.25 195 VAL A C 1
ATOM 1503 O O . VAL A 1 195 ? 12.715 5.317 -10.936 1.00 97.25 195 VAL A O 1
ATOM 1506 N N . GLN A 1 196 ? 12.659 4.515 -8.845 1.00 96.69 196 GLN A N 1
ATOM 1507 C CA . GLN A 1 196 ? 13.538 3.386 -9.151 1.00 96.69 196 GLN A CA 1
ATOM 1508 C C . GLN A 1 196 ? 12.871 2.438 -10.163 1.00 96.69 196 GLN A C 1
ATOM 1510 O O . GLN A 1 196 ? 11.707 2.060 -10.015 1.00 96.69 196 GLN A O 1
ATOM 1515 N N . TYR A 1 197 ? 13.623 2.002 -11.173 1.00 96.38 197 TYR A N 1
ATOM 1516 C CA . TYR A 1 197 ? 13.137 1.135 -12.246 1.00 96.38 197 TYR A CA 1
ATOM 1517 C C . TYR A 1 197 ? 12.469 -0.145 -11.724 1.00 96.38 197 TYR A C 1
ATOM 1519 O O . TYR A 1 197 ? 11.405 -0.525 -12.209 1.00 96.38 197 TYR A O 1
ATOM 1527 N N . GLY A 1 198 ? 13.014 -0.768 -10.676 1.00 96.06 198 GLY A N 1
ATOM 1528 C CA . GLY A 1 198 ? 12.434 -1.965 -10.062 1.00 96.06 198 GLY A CA 1
ATOM 1529 C C . GLY A 1 198 ? 11.010 -1.758 -9.534 1.00 96.06 198 GLY A C 1
ATOM 1530 O O . GLY A 1 198 ? 10.196 -2.676 -9.605 1.00 96.06 198 GLY A O 1
ATOM 1531 N N . LEU A 1 199 ? 10.673 -0.544 -9.083 1.00 97.81 199 LEU A N 1
ATOM 1532 C CA . LEU A 1 199 ? 9.322 -0.205 -8.624 1.00 97.81 199 LEU A CA 1
ATOM 1533 C C . LEU A 1 199 ? 8.330 -0.157 -9.795 1.00 97.81 199 LEU A C 1
ATOM 1535 O O . LEU A 1 199 ? 7.188 -0.590 -9.650 1.00 97.81 199 LEU A O 1
ATOM 1539 N N . THR A 1 200 ? 8.784 0.270 -10.980 1.00 97.00 200 THR A N 1
ATOM 1540 C CA . THR A 1 200 ? 7.959 0.257 -12.203 1.00 97.00 200 THR A CA 1
ATOM 1541 C C . THR A 1 200 ? 7.577 -1.159 -12.639 1.00 97.00 200 THR A C 1
ATOM 1543 O O . THR A 1 200 ? 6.506 -1.347 -13.208 1.00 97.00 200 THR A O 1
ATOM 1546 N N . LEU A 1 201 ? 8.418 -2.153 -12.331 1.00 96.56 201 LEU A N 1
ATOM 1547 C CA . LEU A 1 201 ? 8.188 -3.553 -12.693 1.00 96.56 201 LEU A CA 1
ATOM 1548 C C . LEU A 1 201 ? 7.169 -4.233 -11.771 1.00 96.56 201 LEU A C 1
ATOM 1550 O O . LEU A 1 201 ? 6.424 -5.098 -12.216 1.00 96.56 201 LEU A O 1
ATOM 1554 N N . ILE A 1 202 ? 7.100 -3.839 -10.494 1.00 97.94 202 ILE A N 1
ATOM 1555 C CA . ILE A 1 202 ? 6.169 -4.449 -9.529 1.00 97.94 202 ILE A CA 1
ATOM 1556 C C . ILE A 1 202 ? 4.820 -3.729 -9.458 1.00 97.94 202 ILE A C 1
ATOM 1558 O O . ILE A 1 202 ? 3.816 -4.348 -9.109 1.00 97.94 202 ILE A O 1
ATOM 1562 N N . ALA A 1 203 ? 4.762 -2.436 -9.790 1.00 98.31 203 ALA A N 1
ATOM 1563 C CA . ALA A 1 203 ? 3.543 -1.641 -9.658 1.00 98.31 203 ALA A CA 1
ATOM 1564 C C . ALA A 1 203 ? 2.312 -2.214 -10.396 1.00 98.31 203 ALA A C 1
ATOM 1566 O O . ALA A 1 203 ? 1.225 -2.185 -9.808 1.00 98.31 203 ALA A O 1
ATOM 1567 N N . PRO A 1 204 ? 2.432 -2.801 -11.607 1.00 97.94 204 PRO A N 1
ATOM 1568 C CA . PRO A 1 204 ? 1.303 -3.453 -12.268 1.00 97.94 204 PRO A CA 1
ATOM 1569 C C . PRO A 1 204 ? 0.687 -4.589 -11.441 1.00 97.94 204 PRO A C 1
ATOM 1571 O O . PRO A 1 204 ? -0.537 -4.688 -11.373 1.00 97.94 204 PRO A O 1
ATOM 1574 N N . PHE A 1 205 ? 1.502 -5.392 -10.747 1.00 98.44 205 PHE A N 1
ATOM 1575 C CA . PHE A 1 205 ? 1.020 -6.463 -9.867 1.00 98.44 205 PHE A CA 1
ATOM 1576 C C . PHE A 1 205 ? 0.199 -5.882 -8.717 1.00 98.44 205 PHE A C 1
ATOM 1578 O O . PHE A 1 205 ? -0.930 -6.300 -8.477 1.00 98.44 205 PHE A O 1
ATOM 1585 N N . PHE A 1 206 ? 0.714 -4.848 -8.050 1.00 98.75 206 PHE A N 1
ATOM 1586 C CA . PHE A 1 206 ? -0.026 -4.150 -6.998 1.00 98.75 206 PHE A CA 1
ATOM 1587 C C . PHE A 1 206 ? -1.364 -3.596 -7.513 1.00 98.75 206 PHE A C 1
ATOM 1589 O O . PHE A 1 206 ? -2.406 -3.828 -6.896 1.00 98.75 206 PHE A O 1
ATOM 1596 N N . ASN A 1 207 ? -1.366 -2.930 -8.671 1.00 98.62 207 ASN A N 1
ATOM 1597 C CA . ASN A 1 207 ? -2.581 -2.385 -9.277 1.00 98.62 207 ASN A CA 1
ATOM 1598 C C . ASN A 1 207 ? -3.618 -3.472 -9.614 1.00 98.62 207 ASN A C 1
ATOM 1600 O O . ASN A 1 207 ? -4.791 -3.289 -9.285 1.00 98.62 207 ASN A O 1
ATOM 1604 N N . ARG A 1 208 ? -3.216 -4.621 -10.182 1.00 97.69 208 ARG A N 1
ATOM 1605 C CA . ARG A 1 208 ? -4.134 -5.755 -10.441 1.00 97.69 208 ARG A CA 1
ATOM 1606 C C . ARG A 1 208 ? -4.815 -6.249 -9.165 1.00 9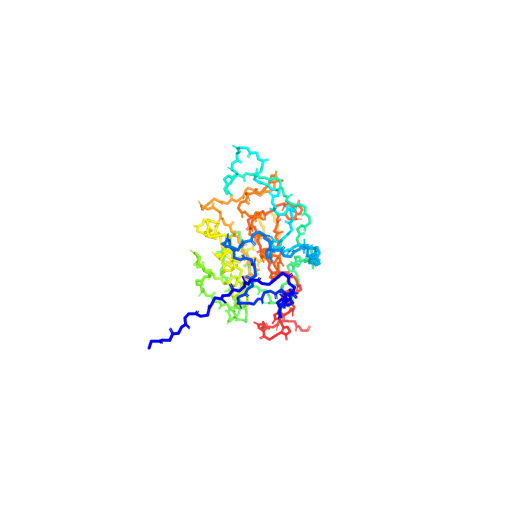7.69 208 ARG A C 1
ATOM 1608 O O . ARG A 1 208 ? -6.001 -6.568 -9.168 1.00 97.69 208 ARG A O 1
ATOM 1615 N N . TYR A 1 209 ? -4.086 -6.236 -8.054 1.00 98.44 209 TYR A N 1
ATOM 1616 C CA . TYR A 1 209 ? -4.604 -6.584 -6.733 1.00 98.44 209 TYR A CA 1
ATOM 1617 C C . TYR A 1 209 ? -5.273 -5.410 -6.008 1.00 98.44 209 TYR A C 1
ATOM 1619 O O . TYR A 1 209 ? -5.549 -5.508 -4.817 1.00 98.44 209 TYR A O 1
ATOM 1627 N N . GLY A 1 210 ? -5.579 -4.303 -6.686 1.00 98.62 210 GLY A N 1
ATOM 1628 C CA . GLY A 1 210 ? -6.329 -3.183 -6.118 1.00 98.62 210 GLY A CA 1
ATOM 1629 C C . GLY A 1 210 ? -5.547 -2.318 -5.127 1.00 98.62 210 GLY A C 1
ATOM 1630 O O . GLY A 1 210 ? -6.170 -1.641 -4.302 1.00 98.62 210 GLY A O 1
ATOM 1631 N N . TRP A 1 211 ? -4.215 -2.330 -5.201 1.00 98.81 211 TRP A N 1
ATOM 1632 C CA . TRP A 1 211 ? -3.334 -1.420 -4.471 1.00 98.81 211 TRP A CA 1
ATOM 1633 C C . TRP A 1 211 ? -2.959 -0.222 -5.340 1.00 98.81 211 TRP A C 1
ATOM 1635 O O . TRP A 1 211 ? -2.587 -0.366 -6.503 1.00 98.81 211 TRP A O 1
ATOM 1645 N N . VAL A 1 212 ? -3.049 0.965 -4.756 1.00 98.81 212 VAL A N 1
ATOM 1646 C CA . VAL A 1 212 ? -2.621 2.238 -5.329 1.00 98.81 212 VAL A CA 1
ATOM 1647 C C . VAL A 1 212 ? -1.120 2.383 -5.134 1.00 98.81 212 VAL A C 1
ATOM 1649 O O . VAL A 1 212 ? -0.608 2.139 -4.044 1.00 98.81 212 VAL A O 1
ATOM 1652 N N . TRP A 1 213 ? -0.428 2.820 -6.178 1.00 98.75 213 TRP A N 1
ATOM 1653 C CA . TRP A 1 213 ? 0.979 3.185 -6.133 1.00 98.75 213 TRP A CA 1
ATOM 1654 C C . TRP A 1 213 ? 1.153 4.694 -5.913 1.00 98.75 213 TRP A C 1
ATOM 1656 O O . TRP A 1 213 ? 0.584 5.505 -6.653 1.00 98.75 213 TRP A O 1
ATOM 1666 N N . GLY A 1 214 ? 1.954 5.072 -4.916 1.00 98.00 214 GLY A N 1
ATOM 1667 C CA . GLY A 1 214 ? 2.201 6.451 -4.493 1.00 98.00 214 GLY A CA 1
ATOM 1668 C C . GLY A 1 214 ? 2.967 7.311 -5.498 1.00 98.00 214 GLY A C 1
ATOM 1669 O O . GLY A 1 214 ? 2.944 8.538 -5.389 1.00 98.00 214 GLY A O 1
ATOM 1670 N N . ALA A 1 215 ? 3.554 6.720 -6.544 1.00 97.31 215 ALA A N 1
ATOM 1671 C CA . ALA A 1 215 ? 4.184 7.475 -7.630 1.00 97.31 215 ALA A CA 1
ATOM 1672 C C . ALA A 1 215 ? 3.212 8.438 -8.346 1.00 97.31 215 ALA A C 1
ATOM 1674 O O . ALA A 1 215 ? 3.632 9.441 -8.916 1.00 97.31 215 ALA A O 1
ATOM 1675 N N . ALA A 1 216 ? 1.899 8.171 -8.288 1.00 94.19 216 ALA A N 1
ATOM 1676 C CA . ALA A 1 216 ? 0.863 9.037 -8.860 1.00 94.19 216 ALA A CA 1
ATOM 1677 C C . ALA A 1 216 ? 0.453 10.215 -7.955 1.00 94.19 216 ALA A C 1
ATOM 1679 O O . ALA A 1 216 ? -0.414 11.010 -8.327 1.00 94.19 216 ALA A O 1
ATOM 1680 N N . PHE A 1 217 ? 0.973 10.301 -6.730 1.00 94.69 217 PHE A N 1
ATOM 1681 C CA . PHE A 1 217 ? 0.563 11.337 -5.789 1.00 94.69 217 PHE A CA 1
ATOM 1682 C C . PHE A 1 217 ? 1.096 12.712 -6.190 1.00 94.69 217 PHE A C 1
ATOM 1684 O O . PHE A 1 217 ? 2.135 12.841 -6.828 1.00 94.69 217 PHE A O 1
ATOM 1691 N N . ARG A 1 218 ? 0.411 13.774 -5.735 1.00 92.06 218 ARG A N 1
ATOM 1692 C CA . ARG A 1 218 ? 0.827 15.168 -5.990 1.00 92.06 218 ARG A CA 1
ATOM 1693 C C . ARG A 1 218 ? 2.283 15.423 -5.592 1.00 92.06 218 ARG A C 1
ATOM 1695 O O . ARG A 1 218 ? 2.989 16.155 -6.273 1.00 92.06 218 ARG A O 1
ATOM 1702 N N . LYS A 1 219 ? 2.700 14.858 -4.457 1.00 93.50 219 LYS A N 1
ATOM 1703 C CA . LYS A 1 219 ? 4.112 14.657 -4.141 1.00 93.50 219 LYS A CA 1
ATOM 1704 C C . LYS A 1 219 ? 4.363 13.166 -4.289 1.00 93.50 219 LYS A C 1
ATOM 1706 O O . LYS A 1 219 ? 3.957 12.422 -3.395 1.00 93.50 219 LYS A O 1
ATOM 1711 N N . GLU A 1 220 ? 4.956 12.816 -5.422 1.00 95.12 220 GLU A N 1
ATOM 1712 C CA . GLU A 1 220 ? 5.381 11.473 -5.813 1.00 95.12 220 GLU A CA 1
ATOM 1713 C C . GLU A 1 220 ? 6.050 10.760 -4.622 1.00 95.12 220 GLU A C 1
ATOM 1715 O O . GLU A 1 220 ? 6.748 11.393 -3.823 1.00 95.12 220 GLU A O 1
ATOM 1720 N N . ASP A 1 221 ? 5.697 9.487 -4.436 1.00 96.62 221 ASP A N 1
ATOM 1721 C CA . ASP A 1 221 ? 6.176 8.613 -3.362 1.00 96.62 221 ASP A CA 1
ATOM 1722 C C . ASP A 1 221 ? 6.295 7.170 -3.884 1.00 96.62 221 ASP A C 1
ATOM 1724 O O . ASP A 1 221 ? 5.418 6.328 -3.676 1.00 96.62 221 ASP A O 1
ATOM 1728 N N . GLY A 1 222 ? 7.343 6.901 -4.659 1.00 96.81 222 GLY A N 1
ATOM 1729 C CA . GLY A 1 222 ? 7.497 5.690 -5.458 1.00 96.81 222 GLY A CA 1
ATOM 1730 C C . GLY A 1 222 ? 7.673 4.422 -4.639 1.00 96.81 222 GLY A C 1
ATOM 1731 O O . GLY A 1 222 ? 7.297 3.339 -5.083 1.00 96.81 222 GLY A O 1
ATOM 1732 N N . MET A 1 223 ? 8.186 4.522 -3.418 1.00 97.38 223 MET A N 1
ATOM 1733 C CA . MET A 1 223 ? 8.272 3.371 -2.516 1.00 97.38 223 MET A CA 1
ATOM 1734 C C . MET A 1 223 ? 6.900 2.936 -1.977 1.00 97.38 223 MET A C 1
ATOM 1736 O O . MET A 1 223 ? 6.760 1.794 -1.545 1.00 97.38 223 MET A O 1
ATOM 1740 N N . HIS A 1 224 ? 5.900 3.821 -1.998 1.00 98.44 224 HIS A N 1
ATOM 1741 C CA . HIS A 1 224 ? 4.654 3.660 -1.260 1.00 98.44 224 HIS A CA 1
ATOM 1742 C C . HIS A 1 224 ? 3.572 2.915 -2.048 1.00 98.44 224 HIS A C 1
ATOM 1744 O O . HIS A 1 224 ? 3.205 3.312 -3.155 1.00 98.44 224 HIS A O 1
ATOM 1750 N N . PHE A 1 225 ? 2.971 1.896 -1.438 1.00 98.81 225 PHE A N 1
ATOM 1751 C CA . PHE A 1 225 ? 1.785 1.210 -1.947 1.00 98.81 225 PHE A CA 1
ATOM 1752 C C . PHE A 1 225 ? 0.714 1.128 -0.864 1.00 98.81 225 PHE A C 1
ATOM 1754 O O . PHE A 1 225 ? 1.011 0.771 0.273 1.00 98.81 225 PHE A O 1
ATOM 1761 N N . GLU A 1 226 ? -0.551 1.373 -1.205 1.00 98.81 226 GLU A N 1
ATOM 1762 C CA . GLU A 1 226 ? -1.663 1.248 -0.254 1.00 98.81 226 GLU A CA 1
ATOM 1763 C C . GLU A 1 226 ? -2.901 0.588 -0.857 1.00 98.81 226 GLU A C 1
ATOM 1765 O O . GLU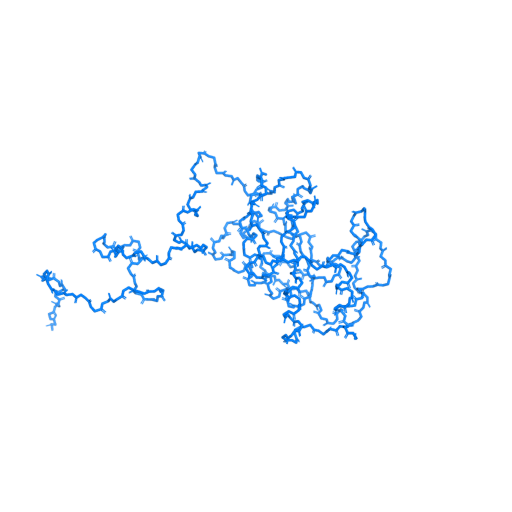 A 1 226 ? -3.209 0.760 -2.034 1.00 98.81 226 GLU A O 1
ATOM 1770 N N . ALA A 1 227 ? -3.639 -0.177 -0.052 1.00 98.75 227 ALA A N 1
ATOM 1771 C CA . ALA A 1 227 ? -4.902 -0.759 -0.484 1.00 98.75 227 ALA A CA 1
ATOM 1772 C C . ALA A 1 227 ? -5.883 0.357 -0.882 1.00 98.75 227 ALA A C 1
ATOM 1774 O O . ALA A 1 227 ? -6.130 1.285 -0.111 1.00 98.75 227 ALA A O 1
ATOM 1775 N N . SER A 1 228 ? -6.461 0.267 -2.083 1.00 98.81 228 SER A N 1
ATOM 1776 C CA . SER A 1 228 ? -7.419 1.271 -2.552 1.00 98.81 228 SER A CA 1
ATOM 1777 C C . SER A 1 228 ? -8.685 1.298 -1.691 1.00 98.81 228 SER A C 1
ATOM 1779 O O . SER A 1 228 ? -9.064 0.303 -1.066 1.00 98.81 228 SER A O 1
ATOM 1781 N N . LYS A 1 229 ? -9.421 2.415 -1.745 1.00 98.69 229 LYS A N 1
ATOM 1782 C CA . LYS A 1 229 ? -10.755 2.522 -1.130 1.00 98.69 229 LYS A CA 1
ATOM 1783 C C . LYS A 1 229 ? -11.676 1.371 -1.557 1.00 98.69 229 LYS A C 1
ATOM 1785 O O . LYS A 1 229 ? -12.341 0.775 -0.716 1.00 98.69 229 LYS A O 1
ATOM 1790 N N . SER A 1 230 ? -11.689 1.043 -2.851 1.00 98.50 230 SER A N 1
ATOM 1791 C CA . SER A 1 230 ? -12.507 -0.052 -3.392 1.00 98.50 230 SER A CA 1
ATOM 1792 C C . SER A 1 230 ? -12.101 -1.419 -2.832 1.00 98.50 230 SER A C 1
ATOM 1794 O O . SER A 1 230 ? -12.967 -2.211 -2.474 1.00 98.50 230 SER A O 1
ATOM 1796 N N . LYS A 1 231 ? -10.796 -1.669 -2.663 1.00 98.69 231 LYS A N 1
ATOM 1797 C CA . LYS A 1 231 ? -10.288 -2.922 -2.099 1.00 98.69 231 LYS A CA 1
ATOM 1798 C C . LYS A 1 231 ? -10.639 -3.070 -0.618 1.00 98.69 231 LYS A C 1
ATOM 1800 O O . LYS A 1 231 ? -11.012 -4.155 -0.186 1.00 98.69 231 LYS A O 1
ATOM 1805 N N . LEU A 1 232 ? -10.564 -1.984 0.148 1.00 98.69 232 LEU A N 1
ATOM 1806 C CA . LEU A 1 232 ? -10.963 -1.977 1.556 1.00 98.69 232 LEU A CA 1
ATOM 1807 C C . LEU A 1 232 ? -12.462 -2.269 1.724 1.00 98.69 232 LEU A C 1
ATOM 1809 O O . LEU A 1 232 ? -12.829 -3.097 2.552 1.00 98.69 232 LEU A O 1
ATOM 1813 N N . LEU A 1 233 ? -13.312 -1.651 0.896 1.00 98.38 233 LEU A N 1
ATOM 1814 C CA . LEU A 1 233 ? -14.752 -1.942 0.866 1.00 98.38 233 LEU A CA 1
ATOM 1815 C C . LEU A 1 233 ? -15.042 -3.384 0.432 1.00 98.38 233 LEU A C 1
ATOM 1817 O O . LEU A 1 233 ? -15.939 -4.017 0.977 1.00 98.38 233 LEU A O 1
ATOM 1821 N N . GLN A 1 234 ? -14.270 -3.921 -0.516 1.00 98.56 234 GLN A N 1
ATOM 1822 C CA . GLN A 1 234 ? -14.370 -5.326 -0.902 1.00 98.56 234 GLN A CA 1
ATOM 1823 C C . GLN A 1 234 ? -14.066 -6.248 0.288 1.00 98.56 234 GLN A C 1
ATOM 1825 O O . GLN A 1 234 ? -14.844 -7.152 0.573 1.00 98.56 234 GLN A O 1
ATOM 1830 N N . TRP A 1 235 ? -12.963 -6.024 1.009 1.00 98.56 235 TRP A N 1
ATOM 1831 C CA . TRP A 1 235 ? -12.616 -6.846 2.175 1.00 98.56 235 TRP A CA 1
ATOM 1832 C C . TRP A 1 235 ? -13.646 -6.757 3.300 1.00 98.56 235 TRP A C 1
ATOM 1834 O O . TRP A 1 235 ? -13.893 -7.750 3.980 1.00 98.56 235 TRP A O 1
ATOM 1844 N N . GLU A 1 236 ? -14.253 -5.592 3.495 1.00 97.75 236 GLU A N 1
ATOM 1845 C CA . GLU A 1 236 ? -15.374 -5.430 4.413 1.00 97.75 236 GLU A CA 1
ATOM 1846 C C . GLU A 1 236 ? -16.601 -6.238 3.967 1.00 97.75 236 GLU A C 1
ATOM 1848 O O . GLU A 1 236 ? -17.144 -6.995 4.767 1.00 97.75 236 GLU A O 1
ATOM 1853 N N . ALA A 1 237 ? -17.006 -6.138 2.696 1.00 97.81 237 ALA A N 1
ATOM 1854 C CA . ALA A 1 237 ? -18.140 -6.890 2.151 1.00 97.81 237 ALA A CA 1
ATOM 1855 C C . ALA A 1 237 ? -17.927 -8.416 2.216 1.00 97.81 237 ALA A C 1
ATOM 1857 O O . ALA A 1 237 ? -18.875 -9.172 2.399 1.00 97.81 237 ALA A O 1
ATOM 1858 N N . GLU A 1 238 ? -16.676 -8.866 2.114 1.00 97.75 238 GLU A N 1
ATOM 1859 C CA . GLU A 1 238 ? -16.269 -10.268 2.275 1.00 97.75 238 GLU A CA 1
ATOM 1860 C C . GLU A 1 238 ? -16.156 -10.711 3.749 1.00 97.75 238 GLU A C 1
ATOM 1862 O O . GLU A 1 238 ? -15.780 -11.852 4.017 1.00 97.75 238 GLU A O 1
ATOM 1867 N N . GLY A 1 239 ? -16.413 -9.826 4.720 1.00 97.19 239 GLY A N 1
ATOM 1868 C CA . GLY A 1 239 ? -16.293 -10.126 6.151 1.00 97.19 239 GLY A CA 1
ATOM 1869 C C . GLY A 1 239 ? -14.851 -10.299 6.647 1.00 97.19 239 GLY A C 1
ATOM 1870 O O . GLY A 1 239 ? -14.628 -10.805 7.745 1.00 97.19 239 GLY A O 1
ATOM 1871 N N . LYS A 1 240 ? -13.849 -9.884 5.861 1.00 97.12 240 LYS A N 1
ATOM 1872 C CA . LYS A 1 240 ? -12.420 -9.961 6.223 1.00 97.12 240 LYS A CA 1
ATOM 1873 C C . LYS A 1 240 ? -11.964 -8.805 7.113 1.00 97.12 240 LYS A C 1
ATOM 1875 O O . LYS A 1 240 ? -10.875 -8.874 7.685 1.00 97.12 240 LYS A O 1
ATOM 1880 N N . ILE A 1 241 ? -12.770 -7.747 7.197 1.00 96.06 241 ILE A N 1
ATOM 1881 C CA . ILE A 1 241 ? -12.580 -6.596 8.080 1.00 96.06 241 ILE A CA 1
ATOM 1882 C C . ILE A 1 241 ? -13.802 -6.475 8.981 1.00 96.06 241 ILE A C 1
ATOM 1884 O O . ILE A 1 241 ? -14.932 -6.397 8.504 1.00 96.06 241 ILE A O 1
ATOM 1888 N N . HIS A 1 242 ? -13.565 -6.388 10.284 1.00 94.38 242 HIS A N 1
ATOM 1889 C CA . HIS A 1 242 ? -14.557 -5.937 11.242 1.00 94.38 242 HIS A CA 1
ATOM 1890 C C . HIS A 1 242 ? -14.623 -4.405 11.213 1.00 94.38 242 HIS A C 1
ATOM 1892 O O . HIS A 1 242 ? -13.779 -3.710 11.793 1.00 94.38 242 HIS A O 1
ATOM 1898 N N . SER A 1 243 ? -15.604 -3.912 10.461 1.00 92.00 243 SER A N 1
ATOM 1899 C CA . SER A 1 243 ? -15.880 -2.494 10.251 1.00 92.00 243 SER A CA 1
ATOM 1900 C C . SER A 1 243 ? -16.311 -1.789 11.533 1.00 92.00 243 SER A C 1
ATOM 1902 O O . SER A 1 243 ? -17.038 -2.355 12.344 1.00 92.00 243 SER A O 1
ATOM 1904 N N . GLN A 1 244 ? -15.889 -0.537 11.690 1.00 92.06 244 GLN A N 1
ATOM 1905 C CA . GLN A 1 244 ? -16.305 0.366 12.769 1.00 92.06 244 GLN A CA 1
ATOM 1906 C C . GLN A 1 244 ? -17.214 1.495 12.255 1.00 92.06 244 GLN A C 1
ATOM 1908 O O . GLN A 1 244 ? -17.429 2.485 12.954 1.00 92.06 244 GLN A O 1
ATOM 1913 N N . ARG A 1 245 ? -17.762 1.346 11.040 1.00 86.00 245 ARG A N 1
ATOM 1914 C CA . ARG A 1 245 ? -18.781 2.252 10.498 1.00 86.00 245 ARG A CA 1
ATOM 1915 C C . ARG A 1 245 ? -20.085 2.055 11.273 1.00 86.00 245 ARG A C 1
ATOM 1917 O O . ARG A 1 245 ? -20.617 0.949 11.288 1.00 86.00 245 ARG A O 1
ATOM 1924 N N . THR A 1 246 ? -20.569 3.118 11.908 1.00 63.12 246 THR A N 1
ATOM 1925 C CA . THR A 1 246 ? -21.910 3.217 12.512 1.00 63.12 246 THR A CA 1
ATOM 1926 C C . T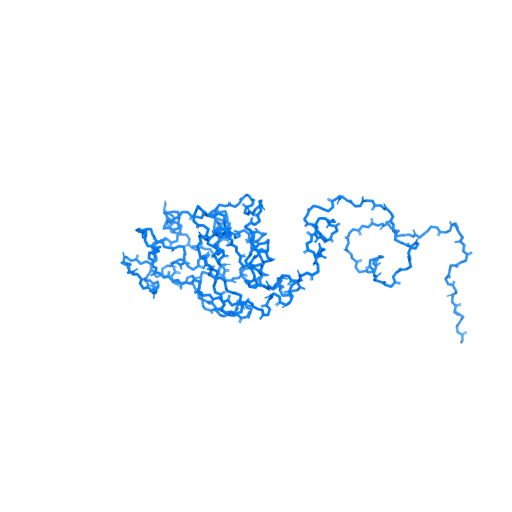HR A 1 246 ? -22.883 3.837 11.531 1.00 63.12 246 THR A C 1
ATOM 1928 O O . THR A 1 246 ? -22.468 4.839 10.900 1.00 63.12 246 THR A O 1
#

Sequence (246 aa):
MSPIRRFGTDRFSLPISTPGPLGHQDAASPDSPEWVIGETPGPLGFNDYADPSYRFRIEDGNSCRLTDKVPVPQHINRGLTAPSPDFLVLLLGKPRELYSNECERVTNPILASQMLVSQVGPFKVHGLRPAIESLKMILNEIRQEHPNVYASLGSSGMLCCRKQRGSPRISSHSWGTAIDINIKGALDERGDGRVQYGLTLIAPFFNRYGWVWGAAFRKEDGMHFEASKSKLLQWEAEGKIHSQRT

Radius of gyration: 23.51 Å; Cα contacts (8 Å, |Δi|>4): 381; chains: 1; bounding box: 44×75×68 Å

Secondary structure (DSSP, 8-state):
-PPPPPP---TT---S----S--SS-TTSTTS-GGGS-----S--SSSTT-GGGSTTS-SS----TTSEEEPPTTTTTT--PPPHHHHHHHH--S-S---SS-B----HHHHTTEEEEE-SSSEEEEEHHHHHHHHHHHHHHHHH-HHHHTTEEEEES--B-BPTTSSSBPGGGGT-EEEEEETTBPPPTTSSEEEHHHHHHHHHHHHTTEEEGGGSSS--TTEEEE-HHHHHHHHHTT-S-----

Organism: Citrifermentans bemidjiense (strain ATCC BAA-1014 / DSM 16622 / JCM 12645 / Bem) (NCBI:txid404380)